Protein AF-A0A9E5KG18-F1 (afdb_monomer_lite)

Secondary structure (DSSP, 8-state):
--HHHHHHHHHHHH-SS-SS-TTPPPPGGGGGGHHHHHHHHHHTTSS-GGGHHHHSS-GGGHHHHHHHHHHHHHHTTTSPPGGGGGGSPPHHHHHHHHHHHHHHHHHHHHHHTT-STTHHHHHHHHHHHHHHHHHHHHHHHHH-TTS-HHHHHHHHHHHHHHH-HHHHHTT-PPPSS-GGGGTT--

pLDDT: mean 91.41, std 8.92, range [37.25, 98.38]

Radius of gyration: 22.57 Å; chains: 1; bounding box: 62×26×68 Å

Sequence (186 aa):
MLPFDAMICLALLTGPDDPFPDGIVPAPWIQLLREPLADCAESLEIMDIRERPYILGRDDDISNDVRLLRRRRIELLNAPYLCVSDFLPDSDTLSRNLAFNRQFRQELERRHCVDLAQAHILQAVMHETDNLHRVWDLAHDSMCSSYYIVYRRQALRNLRDLIGEQAIQAGLLPPHIPIWRFQSID

Foldseek 3Di:
DPPVLLVVLCCLLPPPDQPAPPPRDDDLCVLVSLVVNVVNLVVLLLFFPVCSCPLRVDRRCVSVSSVSSSVLCVVLVQFDALVLLVLADDLVVLVVLLVVLVVVLVVLVVVCVPCVVCVVVSVVQNVQSVLLSLLSVLSNLLNDPVDRSSRSRVSRSVNCVSPNPVCSNNNHRDHNGPCVVVVPPD

Structure (mmCIF, N/CA/C/O backbone):
data_AF-A0A9E5KG18-F1
#
_entry.id   AF-A0A9E5KG18-F1
#
loop_
_atom_site.group_PDB
_atom_site.id
_atom_site.type_symbol
_atom_site.label_atom_id
_atom_site.label_alt_id
_atom_site.label_comp_id
_atom_site.label_asym_id
_atom_site.label_entity_id
_atom_site.label_seq_id
_atom_site.pdbx_PDB_ins_code
_atom_site.Cartn_x
_atom_site.Cartn_y
_atom_site.Cartn_z
_atom_site.occupancy
_atom_site.B_iso_or_equiv
_atom_site.auth_seq_id
_atom_site.auth_comp_id
_atom_site.auth_asym_id
_atom_site.auth_atom_id
_atom_site.pdbx_PDB_model_num
ATOM 1 N N . MET A 1 1 ? 3.941 6.923 -27.061 1.00 59.09 1 MET A N 1
ATOM 2 C CA . MET A 1 1 ? 4.925 5.824 -27.010 1.00 59.09 1 MET A CA 1
ATOM 3 C C . MET A 1 1 ? 4.765 4.943 -28.243 1.00 59.09 1 MET A C 1
ATOM 5 O O . MET A 1 1 ? 3.642 4.532 -28.524 1.00 59.09 1 MET A O 1
ATOM 9 N N . LEU A 1 2 ? 5.831 4.705 -29.015 1.00 67.12 2 LEU A N 1
ATOM 10 C CA . LEU A 1 2 ? 5.778 3.721 -30.103 1.00 67.12 2 LEU A CA 1
ATOM 11 C C . LEU A 1 2 ? 5.718 2.309 -29.490 1.00 67.12 2 LEU A C 1
ATOM 13 O O . LEU A 1 2 ? 6.344 2.085 -28.452 1.00 67.12 2 LEU A O 1
ATOM 17 N N . PRO A 1 3 ? 5.017 1.338 -30.107 1.00 78.81 3 PRO A N 1
ATOM 18 C CA . PRO A 1 3 ? 4.922 -0.025 -29.573 1.00 78.81 3 PRO A CA 1
ATOM 19 C C . PRO A 1 3 ? 6.285 -0.678 -29.292 1.00 78.81 3 PRO A C 1
ATOM 21 O O . PRO A 1 3 ? 6.416 -1.463 -28.360 1.00 78.81 3 PRO A O 1
ATOM 24 N N . PHE A 1 4 ? 7.306 -0.324 -30.074 1.00 85.62 4 PHE A N 1
ATOM 25 C CA . PHE A 1 4 ? 8.658 -0.854 -29.931 1.00 85.62 4 PHE A CA 1
ATOM 26 C C . PHE A 1 4 ? 9.371 -0.359 -28.663 1.00 85.62 4 PHE A C 1
ATOM 28 O O . PHE A 1 4 ? 9.941 -1.170 -27.935 1.00 85.62 4 PHE A O 1
ATOM 35 N N . ASP A 1 5 ? 9.277 0.936 -28.346 1.00 87.19 5 ASP A N 1
ATOM 36 C CA . ASP A 1 5 ? 9.896 1.507 -27.140 1.00 87.19 5 ASP A CA 1
ATOM 37 C C . ASP A 1 5 ? 9.292 0.880 -25.879 1.00 87.19 5 ASP A C 1
ATOM 39 O O . ASP A 1 5 ? 10.013 0.484 -24.967 1.00 87.19 5 ASP A O 1
ATOM 43 N N . ALA A 1 6 ? 7.968 0.686 -25.880 1.00 86.00 6 ALA A N 1
ATOM 44 C CA . ALA A 1 6 ? 7.243 0.022 -24.800 1.00 86.00 6 ALA A CA 1
ATOM 45 C C . ALA A 1 6 ? 7.744 -1.410 -24.565 1.00 86.00 6 ALA A C 1
ATOM 47 O O . ALA A 1 6 ? 7.932 -1.828 -23.424 1.00 86.00 6 ALA A O 1
ATOM 48 N N . MET A 1 7 ? 7.986 -2.162 -25.645 1.00 88.38 7 MET A N 1
ATOM 49 C CA . MET A 1 7 ? 8.514 -3.523 -25.557 1.00 88.38 7 MET A CA 1
ATOM 50 C C . MET A 1 7 ? 9.923 -3.549 -24.964 1.00 88.38 7 MET A C 1
ATOM 52 O O . MET A 1 7 ? 10.202 -4.414 -24.133 1.00 88.38 7 MET A O 1
ATOM 56 N N . ILE A 1 8 ? 10.798 -2.613 -25.349 1.00 89.94 8 ILE A N 1
ATOM 57 C CA . ILE A 1 8 ? 12.151 -2.543 -24.782 1.00 89.94 8 ILE A CA 1
ATOM 58 C C . ILE A 1 8 ? 12.092 -2.150 -23.305 1.00 89.94 8 ILE A C 1
ATOM 60 O O . ILE A 1 8 ? 12.726 -2.805 -22.480 1.00 89.94 8 ILE A O 1
ATOM 64 N N . CYS A 1 9 ? 11.308 -1.132 -22.946 1.00 92.06 9 CYS A N 1
ATOM 65 C CA . CYS A 1 9 ? 11.134 -0.712 -21.556 1.00 92.06 9 CYS A CA 1
ATOM 66 C C . CYS A 1 9 ? 10.571 -1.843 -20.694 1.00 92.06 9 CYS A C 1
ATOM 68 O O . CYS A 1 9 ? 11.091 -2.106 -19.609 1.00 92.06 9 CYS A O 1
ATOM 70 N N . LEU A 1 10 ? 9.567 -2.570 -21.192 1.00 91.19 10 LEU A N 1
ATOM 71 C CA . LEU A 1 10 ? 9.041 -3.738 -20.501 1.00 91.19 10 LEU A CA 1
ATOM 72 C C . LEU A 1 10 ? 10.127 -4.807 -20.353 1.00 91.19 10 LEU A C 1
ATOM 74 O O . LEU A 1 10 ? 10.354 -5.258 -19.241 1.00 91.19 10 LEU A O 1
ATOM 78 N N . ALA A 1 11 ? 10.872 -5.148 -21.407 1.00 90.69 11 ALA A N 1
ATOM 79 C CA . ALA A 1 11 ? 11.962 -6.123 -21.321 1.00 90.69 11 ALA A CA 1
ATOM 80 C C . ALA A 1 11 ? 13.042 -5.722 -20.296 1.00 90.69 11 ALA A C 1
ATOM 82 O O . ALA A 1 11 ? 13.484 -6.565 -19.511 1.00 90.69 11 ALA A O 1
ATOM 83 N N . LEU A 1 12 ? 13.417 -4.439 -20.241 1.00 90.88 12 LEU A N 1
ATOM 84 C CA . LEU A 1 12 ? 14.355 -3.904 -19.249 1.00 90.88 12 LEU A CA 1
ATOM 85 C C . LEU A 1 12 ? 13.817 -4.051 -17.823 1.00 90.88 12 LEU A C 1
ATOM 87 O O . LEU A 1 12 ? 14.553 -4.471 -16.929 1.00 90.88 12 LEU A O 1
ATOM 91 N N . LEU A 1 13 ? 12.536 -3.748 -17.608 1.00 92.19 13 LEU A N 1
ATOM 92 C CA . LEU A 1 13 ? 11.887 -3.839 -16.301 1.00 92.19 13 LEU A CA 1
ATOM 93 C C . LEU A 1 13 ? 11.552 -5.282 -15.899 1.00 92.19 13 LEU A C 1
ATOM 95 O O . LEU A 1 13 ? 11.470 -5.576 -14.703 1.00 92.19 13 LEU A O 1
ATOM 99 N N . THR A 1 14 ? 11.342 -6.181 -16.867 1.00 90.12 14 THR A N 1
ATOM 100 C CA . THR A 1 14 ? 10.849 -7.537 -16.615 1.00 90.12 14 THR A CA 1
ATOM 101 C C . THR A 1 14 ? 11.861 -8.654 -16.715 1.00 90.12 14 THR A C 1
ATOM 103 O O . THR A 1 14 ? 11.563 -9.743 -16.218 1.00 90.12 14 THR A O 1
ATOM 106 N N . GLY A 1 15 ? 13.018 -8.402 -17.325 1.00 85.94 15 GLY A N 1
ATOM 107 C CA . GLY A 1 15 ? 14.075 -9.394 -17.489 1.00 85.94 15 GLY A CA 1
ATOM 108 C C . GLY A 1 15 ? 14.481 -10.057 -16.164 1.00 85.94 15 GLY A C 1
ATOM 109 O O . GLY A 1 15 ? 14.311 -9.457 -15.102 1.00 85.94 15 GLY A O 1
ATOM 110 N N . PRO A 1 16 ? 14.996 -11.297 -16.198 1.00 76.88 16 PRO A N 1
ATOM 111 C CA . PRO A 1 16 ? 15.463 -11.991 -14.999 1.00 76.88 16 PRO A CA 1
ATOM 112 C C . PRO A 1 16 ? 16.808 -11.434 -14.507 1.00 76.88 16 PRO A C 1
ATOM 114 O O . PRO A 1 16 ? 16.975 -11.203 -13.312 1.00 76.88 16 PRO A O 1
ATOM 117 N N . ASP A 1 17 ? 17.719 -11.125 -15.431 1.00 78.00 17 ASP A N 1
ATOM 118 C CA . ASP A 1 17 ? 19.089 -10.695 -15.137 1.00 78.00 17 ASP A CA 1
ATOM 119 C C . ASP A 1 17 ? 19.216 -9.173 -15.093 1.00 78.00 17 ASP A C 1
ATOM 121 O O . ASP A 1 17 ? 18.447 -8.463 -15.753 1.00 78.00 17 ASP A O 1
ATOM 125 N N . ASP A 1 18 ? 20.176 -8.675 -14.311 1.00 79.69 18 ASP A N 1
ATOM 126 C CA . ASP A 1 18 ? 20.521 -7.253 -14.260 1.00 79.69 18 ASP A CA 1
ATOM 127 C C . ASP A 1 18 ? 20.878 -6.756 -15.672 1.00 79.69 18 ASP A C 1
ATOM 129 O O . ASP A 1 18 ? 21.815 -7.283 -16.279 1.00 79.69 18 ASP A O 1
ATOM 133 N N . PRO A 1 19 ? 20.141 -5.772 -16.226 1.00 75.81 19 PRO A N 1
ATOM 134 C CA . PRO A 1 19 ? 20.383 -5.304 -17.583 1.00 75.81 19 PRO A CA 1
ATOM 135 C C . PRO A 1 19 ? 21.692 -4.513 -17.683 1.00 75.81 19 PRO A C 1
ATOM 137 O O . PRO A 1 19 ? 22.193 -4.313 -18.789 1.00 75.81 19 PRO A O 1
ATOM 140 N N . PHE A 1 20 ? 22.258 -4.093 -16.546 1.00 82.81 20 PHE A N 1
ATOM 141 C CA . PHE A 1 20 ? 23.492 -3.322 -16.471 1.00 82.81 20 PHE A CA 1
ATOM 142 C C . PHE A 1 20 ? 24.466 -3.951 -15.477 1.00 82.81 20 PHE A C 1
ATOM 144 O O . PHE A 1 20 ? 24.665 -3.374 -14.416 1.00 82.81 20 PHE A O 1
ATOM 151 N N . PRO A 1 21 ? 25.079 -5.111 -15.767 1.00 78.44 21 PRO A N 1
ATOM 152 C CA . PRO A 1 21 ? 26.063 -5.719 -14.874 1.00 78.44 21 PRO A CA 1
ATOM 153 C C . PRO A 1 21 ? 27.195 -4.750 -14.509 1.00 78.44 21 PRO A C 1
ATOM 155 O O . PRO A 1 21 ? 27.586 -3.901 -15.315 1.00 78.44 21 PRO A O 1
ATOM 158 N N . ASP A 1 22 ? 27.744 -4.889 -13.302 1.00 78.50 22 ASP A N 1
ATOM 159 C CA . ASP A 1 22 ? 28.791 -3.992 -12.810 1.00 78.50 22 ASP A CA 1
ATOM 160 C C . ASP A 1 22 ? 29.999 -3.951 -13.766 1.00 78.50 22 ASP A C 1
ATOM 162 O O . ASP A 1 22 ? 30.492 -4.978 -14.235 1.00 78.50 22 ASP A O 1
ATOM 166 N N . GLY A 1 23 ? 30.476 -2.740 -14.065 1.00 73.06 23 GLY A N 1
ATOM 167 C CA . GLY A 1 23 ? 31.587 -2.511 -14.995 1.00 73.06 23 GLY A CA 1
ATOM 168 C C . GLY A 1 23 ? 31.193 -2.433 -16.475 1.00 73.06 23 GLY A C 1
ATOM 169 O O . GLY A 1 23 ? 32.058 -2.144 -17.303 1.00 73.06 23 GLY A O 1
ATOM 170 N N . ILE A 1 24 ? 29.916 -2.627 -16.823 1.00 76.94 24 ILE A N 1
ATOM 171 C CA . ILE A 1 24 ? 29.404 -2.413 -18.183 1.00 76.94 24 ILE A CA 1
ATOM 172 C C . ILE A 1 24 ? 28.751 -1.033 -18.268 1.00 76.94 24 ILE A C 1
ATOM 174 O O . ILE A 1 24 ? 27.762 -0.752 -17.595 1.00 76.94 24 ILE A O 1
ATOM 178 N N . VAL A 1 25 ? 29.295 -0.168 -19.128 1.00 75.44 25 VAL A N 1
ATOM 179 C CA . VAL A 1 25 ? 28.688 1.136 -19.421 1.00 75.44 25 VAL A CA 1
ATOM 180 C C . VAL A 1 25 ? 27.466 0.919 -20.321 1.00 75.44 25 VAL A C 1
ATOM 182 O O . VAL A 1 25 ? 27.610 0.309 -21.387 1.00 75.44 25 VAL A O 1
ATOM 185 N N . PRO A 1 26 ? 26.273 1.406 -19.935 1.00 80.00 26 PRO A N 1
ATOM 186 C CA . PRO A 1 26 ? 25.090 1.322 -20.778 1.00 80.00 26 PRO A CA 1
ATOM 187 C C . PRO A 1 26 ? 25.324 1.986 -22.134 1.00 80.00 26 PRO A C 1
ATOM 189 O O . PRO A 1 26 ? 25.964 3.033 -22.241 1.00 80.00 26 PRO A O 1
ATOM 192 N N . ALA A 1 27 ? 24.772 1.394 -23.189 1.00 82.19 27 ALA A N 1
ATOM 193 C CA . ALA A 1 27 ? 24.820 1.994 -24.510 1.00 82.19 27 ALA A CA 1
ATOM 194 C C . ALA A 1 27 ? 24.114 3.374 -24.521 1.00 82.19 27 ALA A C 1
ATOM 196 O O . ALA A 1 27 ? 23.025 3.498 -23.957 1.00 82.19 27 ALA A O 1
ATOM 197 N N . PRO A 1 28 ? 24.657 4.400 -25.211 1.00 83.75 28 PRO A N 1
ATOM 198 C CA . PRO A 1 28 ? 24.120 5.767 -25.161 1.00 83.75 28 PRO A CA 1
ATOM 199 C C . PRO A 1 28 ? 22.645 5.902 -25.563 1.00 83.75 28 PRO A C 1
ATOM 201 O O . PRO A 1 28 ? 21.947 6.787 -25.076 1.00 83.75 28 PRO A O 1
ATOM 204 N N . TRP A 1 29 ? 22.146 5.009 -26.427 1.00 83.81 29 TRP A N 1
ATOM 205 C CA . TRP A 1 29 ? 20.749 5.013 -26.868 1.00 83.81 29 TRP A CA 1
ATOM 206 C C . TRP A 1 29 ? 19.755 4.752 -25.729 1.00 83.81 29 TRP A C 1
ATOM 208 O O . TRP A 1 29 ? 18.595 5.127 -25.854 1.00 83.81 29 TRP A O 1
ATOM 218 N N . ILE A 1 30 ? 20.187 4.169 -24.607 1.00 83.94 30 ILE A N 1
ATOM 219 C CA . ILE A 1 30 ? 19.329 3.929 -23.436 1.00 83.94 30 ILE A CA 1
ATOM 220 C C . ILE A 1 30 ? 18.798 5.243 -22.860 1.00 83.94 30 ILE A C 1
ATOM 222 O O . ILE A 1 30 ? 17.680 5.287 -22.357 1.00 83.94 30 ILE A O 1
ATOM 226 N N . GLN A 1 31 ? 19.538 6.341 -23.024 1.00 84.69 31 GLN A N 1
ATOM 227 C CA . GLN A 1 31 ? 19.077 7.665 -22.613 1.00 84.69 31 GLN A CA 1
ATOM 228 C C . GLN A 1 31 ? 17.839 8.128 -23.393 1.00 84.69 31 GLN A C 1
ATOM 230 O O . GLN A 1 31 ? 17.028 8.886 -22.867 1.00 84.69 31 GLN A O 1
ATOM 235 N N . LEU A 1 32 ? 17.641 7.624 -24.616 1.00 88.00 32 LEU A N 1
ATOM 236 C CA . LEU A 1 32 ? 16.445 7.899 -25.418 1.00 88.00 32 LEU A CA 1
ATOM 237 C C . LEU A 1 32 ? 15.196 7.199 -24.860 1.00 88.00 32 LEU A C 1
ATOM 239 O O . LEU A 1 32 ? 14.082 7.588 -25.197 1.00 88.00 32 LEU A O 1
ATOM 243 N N . LEU A 1 33 ? 15.366 6.188 -24.001 1.00 88.69 33 LEU A N 1
ATOM 244 C CA . LEU A 1 33 ? 14.262 5.448 -23.399 1.00 88.69 33 LEU A CA 1
ATOM 245 C C . LEU A 1 33 ? 13.738 6.056 -22.101 1.00 88.69 33 LEU A C 1
ATOM 247 O O . LEU A 1 33 ? 12.823 5.479 -21.531 1.00 88.69 33 LEU A O 1
ATOM 251 N N . ARG A 1 34 ? 14.252 7.191 -21.617 1.00 89.56 34 ARG A N 1
ATOM 252 C CA . ARG A 1 34 ? 13.816 7.735 -20.318 1.00 89.56 34 ARG A CA 1
ATOM 253 C C . ARG A 1 34 ? 12.330 8.024 -20.235 1.00 89.56 34 ARG A C 1
ATOM 255 O O . ARG A 1 34 ? 11.676 7.500 -19.343 1.00 89.56 34 ARG A O 1
ATOM 262 N N . GLU A 1 35 ? 11.801 8.814 -21.162 1.00 91.25 35 GLU A N 1
ATOM 263 C CA . GLU A 1 35 ? 10.369 9.130 -21.167 1.00 91.25 35 GLU A CA 1
ATOM 264 C C . GLU A 1 35 ? 9.517 7.864 -21.381 1.00 91.25 35 GLU A C 1
ATOM 266 O O . GLU A 1 35 ? 8.638 7.609 -20.558 1.00 91.25 35 GLU A O 1
ATOM 271 N N . PRO A 1 36 ? 9.815 6.983 -22.363 1.00 93.19 36 PRO A N 1
ATOM 272 C CA . PRO A 1 36 ? 9.127 5.694 -22.477 1.00 93.19 36 PRO A CA 1
ATOM 273 C C . PRO A 1 36 ? 9.206 4.808 -21.222 1.00 93.19 36 PRO A C 1
ATOM 275 O O . PRO A 1 36 ? 8.237 4.133 -20.873 1.00 93.19 36 PRO A O 1
ATOM 278 N N . LEU A 1 37 ? 10.349 4.796 -20.532 1.00 93.56 37 LEU A N 1
ATOM 279 C CA . LEU A 1 37 ? 10.568 4.014 -19.318 1.00 93.56 37 LEU A CA 1
ATOM 280 C C . LEU A 1 37 ? 9.766 4.587 -18.153 1.00 93.56 37 LEU A C 1
ATOM 282 O O . LEU A 1 37 ? 9.173 3.817 -17.400 1.00 93.56 37 LEU A O 1
ATOM 286 N N . ALA A 1 38 ? 9.721 5.912 -18.032 1.00 94.06 38 ALA A N 1
ATOM 287 C CA . ALA A 1 38 ? 8.912 6.610 -17.048 1.00 94.06 38 ALA A CA 1
ATOM 288 C C . ALA A 1 38 ? 7.421 6.328 -17.267 1.00 94.06 38 ALA A C 1
ATOM 290 O O . ALA A 1 38 ? 6.736 5.914 -16.333 1.00 94.06 38 ALA A O 1
ATOM 291 N N . ASP A 1 39 ? 6.948 6.440 -18.511 1.00 93.50 39 ASP A N 1
ATOM 292 C CA . ASP A 1 39 ? 5.567 6.131 -18.887 1.00 93.50 39 ASP A CA 1
ATOM 293 C C . ASP A 1 39 ? 5.218 4.664 -18.576 1.00 93.50 39 ASP A C 1
ATOM 295 O O . ASP A 1 39 ? 4.147 4.371 -18.037 1.00 93.50 39 ASP A O 1
ATOM 299 N N . CYS A 1 40 ? 6.133 3.728 -18.861 1.00 94.75 40 CYS A N 1
ATOM 300 C CA . CYS A 1 40 ? 5.962 2.318 -18.503 1.00 94.75 40 CYS A CA 1
ATOM 301 C C . CYS A 1 40 ? 5.935 2.107 -16.984 1.00 94.75 40 CYS A C 1
ATOM 303 O O . CYS A 1 40 ? 5.098 1.355 -16.488 1.00 94.75 40 CYS A O 1
ATOM 305 N N . ALA A 1 41 ? 6.832 2.747 -16.236 1.00 95.94 41 ALA A N 1
ATOM 306 C CA . ALA A 1 41 ? 6.915 2.614 -14.785 1.00 95.94 41 ALA A CA 1
ATOM 307 C C . ALA A 1 41 ? 5.683 3.196 -14.072 1.00 95.94 41 ALA A C 1
ATOM 309 O O . ALA A 1 41 ? 5.197 2.612 -13.102 1.00 95.94 41 ALA A O 1
ATOM 310 N N . GLU A 1 42 ? 5.144 4.304 -14.573 1.00 95.31 42 GLU A N 1
ATOM 311 C CA . GLU A 1 42 ? 3.889 4.884 -14.092 1.00 95.31 42 GLU A CA 1
ATOM 312 C C . GLU A 1 42 ? 2.695 3.991 -14.438 1.00 95.31 42 GLU A C 1
ATOM 314 O O . GLU A 1 42 ? 1.879 3.702 -13.567 1.00 95.31 42 GLU A O 1
ATOM 319 N N . SER A 1 43 ? 2.634 3.464 -15.666 1.00 93.88 43 SER A N 1
ATOM 320 C CA . SER A 1 43 ? 1.561 2.550 -16.097 1.00 93.88 43 SER A CA 1
ATOM 321 C C . SER A 1 43 ? 1.548 1.233 -15.313 1.00 93.88 43 SER A C 1
ATOM 323 O O . SER A 1 43 ? 0.490 0.668 -15.054 1.00 93.88 43 SER A O 1
ATOM 325 N N . LEU A 1 44 ? 2.723 0.734 -14.923 1.00 95.12 44 LEU A N 1
ATOM 326 C CA . LEU A 1 44 ? 2.871 -0.436 -14.050 1.00 95.12 44 LEU A CA 1
ATOM 327 C C . LEU A 1 44 ? 2.662 -0.101 -12.564 1.00 95.12 44 LEU A C 1
ATOM 329 O O . LEU A 1 44 ? 2.752 -0.996 -11.718 1.00 95.12 44 LEU A O 1
ATOM 333 N N . GLU A 1 45 ? 2.407 1.169 -12.240 1.00 97.25 45 GLU A N 1
ATOM 334 C CA . GLU A 1 45 ? 2.268 1.702 -10.889 1.00 97.25 45 GLU A CA 1
ATOM 335 C C . GLU A 1 45 ? 3.449 1.320 -9.970 1.00 97.25 45 GLU A C 1
ATOM 337 O O . GLU A 1 45 ? 3.269 0.902 -8.822 1.00 97.25 45 GLU A O 1
ATOM 342 N N . ILE A 1 46 ? 4.674 1.410 -10.496 1.00 97.00 46 ILE A N 1
ATOM 343 C CA . ILE A 1 46 ? 5.936 1.184 -9.759 1.00 97.00 46 ILE A CA 1
ATOM 344 C C . ILE A 1 46 ? 6.728 2.484 -9.541 1.00 97.00 46 ILE A C 1
ATOM 346 O O . ILE A 1 46 ? 7.761 2.485 -8.864 1.00 97.00 46 ILE A O 1
ATOM 350 N N . MET A 1 47 ? 6.235 3.592 -10.093 1.00 97.19 47 MET A N 1
ATOM 351 C CA . MET A 1 47 ? 6.753 4.944 -9.919 1.00 97.19 47 MET A CA 1
ATOM 352 C C . MET A 1 47 ? 5.590 5.937 -9.916 1.00 97.19 47 MET A C 1
ATOM 354 O O . MET A 1 47 ? 4.646 5.787 -10.688 1.00 97.19 47 MET A O 1
ATOM 358 N N . ASP A 1 48 ? 5.652 6.937 -9.043 1.00 97.19 48 ASP A N 1
ATOM 359 C CA . ASP A 1 48 ? 4.733 8.075 -9.068 1.00 97.19 48 ASP A CA 1
ATOM 360 C C . ASP A 1 48 ? 5.251 9.171 -10.012 1.00 97.19 48 ASP A C 1
ATOM 362 O O . ASP A 1 48 ? 6.456 9.408 -10.088 1.00 97.19 48 ASP A O 1
ATOM 366 N N . ILE A 1 49 ? 4.356 9.901 -10.679 1.00 94.44 49 ILE A N 1
ATOM 367 C CA . ILE A 1 49 ? 4.731 11.012 -11.571 1.00 94.44 49 ILE A CA 1
ATOM 368 C C . ILE A 1 49 ? 5.591 12.073 -10.866 1.00 94.44 49 ILE A C 1
ATOM 370 O O . ILE A 1 49 ? 6.484 12.672 -11.466 1.00 94.44 49 ILE A O 1
ATOM 374 N N . ARG A 1 50 ? 5.379 12.273 -9.559 1.00 95.75 50 ARG A N 1
ATOM 375 C CA . ARG A 1 50 ? 6.166 13.199 -8.729 1.00 95.75 50 ARG A CA 1
ATOM 376 C C . ARG A 1 50 ? 7.600 12.723 -8.509 1.00 95.75 50 ARG A C 1
ATOM 378 O O . ARG A 1 50 ? 8.464 13.537 -8.199 1.00 95.75 50 ARG A O 1
ATOM 385 N N . GLU A 1 51 ? 7.857 11.426 -8.658 1.00 95.38 51 GLU A N 1
ATOM 386 C CA . GLU A 1 51 ? 9.188 10.833 -8.535 1.00 95.38 51 GLU A CA 1
ATOM 387 C C . GLU A 1 51 ? 9.993 10.918 -9.840 1.00 95.38 51 GLU A C 1
ATOM 389 O O . GLU A 1 51 ? 11.220 10.815 -9.791 1.00 95.38 51 GLU A O 1
ATOM 394 N N . ARG A 1 52 ? 9.342 11.155 -10.991 1.00 93.69 52 ARG A N 1
ATOM 395 C CA . ARG A 1 52 ? 9.983 11.188 -12.320 1.00 93.69 52 ARG A CA 1
ATOM 396 C C . ARG A 1 52 ? 11.231 12.092 -12.373 1.00 93.69 52 ARG A C 1
ATOM 398 O O . ARG A 1 52 ? 12.267 11.607 -12.829 1.00 93.69 52 ARG A O 1
ATOM 405 N N . PRO A 1 53 ? 11.224 13.338 -11.844 1.00 92.25 53 PRO A N 1
ATOM 406 C CA . PRO A 1 53 ? 12.411 14.202 -11.866 1.00 92.25 53 PRO A CA 1
ATOM 407 C C . PRO A 1 53 ? 13.594 13.670 -11.045 1.00 92.25 53 PRO A C 1
ATOM 409 O O . PRO A 1 53 ? 14.720 14.128 -11.226 1.00 92.25 53 PRO A O 1
ATOM 412 N N . TYR A 1 54 ? 13.346 12.738 -10.122 1.00 91.75 54 TYR A N 1
ATOM 413 C CA . TYR A 1 54 ? 14.346 12.214 -9.193 1.00 91.75 54 TYR A CA 1
ATOM 414 C C . TYR A 1 54 ? 14.858 10.829 -9.591 1.00 91.75 54 TYR A C 1
ATOM 416 O O . TYR A 1 54 ? 16.033 10.562 -9.368 1.00 91.75 54 TYR A O 1
ATOM 424 N N . ILE A 1 55 ? 14.001 9.978 -10.169 1.00 91.25 55 ILE A N 1
ATOM 425 C CA . ILE A 1 55 ? 14.333 8.602 -10.576 1.00 91.25 55 ILE A CA 1
ATOM 426 C C . ILE A 1 55 ? 14.713 8.521 -12.056 1.00 91.25 55 ILE A C 1
ATOM 428 O O . ILE A 1 55 ? 15.281 7.536 -12.458 1.00 91.25 55 ILE A O 1
ATOM 432 N N . LEU A 1 56 ? 14.401 9.485 -12.922 1.00 91.31 56 LEU A N 1
ATOM 433 C CA . LEU A 1 56 ? 14.840 9.434 -14.333 1.00 91.31 56 LEU A CA 1
ATOM 434 C C . LEU A 1 56 ? 15.281 10.813 -14.844 1.00 91.31 56 LEU A C 1
ATOM 436 O O . LEU A 1 56 ? 15.331 11.067 -16.046 1.00 91.31 56 LEU A O 1
ATOM 440 N N . GLY A 1 57 ? 15.598 11.730 -13.927 1.00 85.62 57 GLY A N 1
ATOM 441 C CA . GLY A 1 57 ? 15.963 13.107 -14.266 1.00 85.62 57 GLY A CA 1
ATOM 442 C C . GLY A 1 57 ? 17.446 13.326 -14.566 1.00 85.62 57 GLY A C 1
ATOM 443 O O . GLY A 1 57 ? 17.795 14.372 -15.109 1.00 85.62 57 GLY A O 1
ATOM 444 N N . ARG A 1 58 ? 18.328 12.384 -14.209 1.00 83.00 58 ARG A N 1
ATOM 445 C CA . ARG A 1 58 ? 19.786 12.522 -14.360 1.00 83.00 58 ARG A CA 1
ATOM 446 C C . ARG A 1 58 ? 20.324 11.615 -15.454 1.00 83.00 58 ARG A C 1
ATOM 448 O O . ARG A 1 58 ? 19.888 10.479 -15.596 1.00 83.00 58 ARG A O 1
ATOM 455 N N . ASP A 1 59 ? 21.315 12.114 -16.187 1.00 71.94 59 ASP A N 1
ATOM 456 C CA . ASP A 1 59 ? 21.889 11.378 -17.312 1.00 71.94 59 ASP A CA 1
ATOM 457 C C . ASP A 1 59 ? 22.768 10.206 -16.881 1.00 71.94 59 ASP A C 1
ATOM 459 O O . ASP A 1 59 ? 22.748 9.149 -17.508 1.00 71.94 59 ASP A O 1
ATOM 463 N N . ASP A 1 60 ? 23.473 10.354 -15.768 1.00 76.00 60 ASP A N 1
ATOM 464 C CA . ASP A 1 60 ? 24.532 9.420 -15.392 1.00 76.00 60 ASP A CA 1
ATOM 465 C C . ASP A 1 60 ? 24.061 8.269 -14.483 1.00 76.00 60 ASP A C 1
ATOM 467 O O . ASP A 1 60 ? 24.889 7.476 -14.042 1.00 76.00 60 ASP A O 1
ATOM 471 N N . ASP A 1 61 ? 22.754 8.154 -14.198 1.00 85.06 61 ASP A N 1
ATOM 472 C CA . ASP A 1 61 ? 22.230 7.247 -13.153 1.00 85.06 61 ASP A CA 1
ATOM 473 C C . ASP A 1 61 ? 21.179 6.223 -13.629 1.00 85.06 61 ASP A C 1
ATOM 475 O O . ASP A 1 61 ? 20.704 5.388 -12.856 1.00 85.06 61 ASP A O 1
ATOM 479 N N . ILE A 1 62 ? 20.881 6.200 -14.934 1.00 87.56 62 ILE A N 1
ATOM 480 C CA . ILE A 1 62 ? 19.800 5.383 -15.516 1.00 87.56 62 ILE A CA 1
ATOM 481 C C . ILE A 1 62 ? 19.875 3.889 -15.157 1.00 87.56 62 ILE A C 1
ATOM 483 O O . ILE A 1 62 ? 18.849 3.217 -15.045 1.00 87.56 62 ILE A O 1
ATOM 487 N N . SER A 1 63 ? 21.080 3.352 -14.946 1.00 87.56 63 SER A N 1
ATOM 488 C CA . SER A 1 63 ? 21.264 1.962 -14.526 1.00 87.56 63 SER A CA 1
ATOM 489 C C . SER A 1 63 ? 20.693 1.692 -13.139 1.00 87.56 63 SER A C 1
ATOM 491 O O . SER A 1 63 ? 19.970 0.712 -12.948 1.00 87.56 63 SER A O 1
ATOM 493 N N . ASN A 1 64 ? 21.010 2.552 -12.168 1.00 89.25 64 ASN A N 1
ATOM 494 C CA . ASN A 1 64 ? 20.529 2.403 -10.797 1.00 89.25 64 ASN A CA 1
ATOM 495 C C . ASN A 1 64 ? 19.026 2.644 -10.728 1.00 89.25 64 ASN A C 1
ATOM 497 O O . ASN A 1 64 ? 18.321 1.925 -10.018 1.00 89.25 64 ASN A O 1
ATOM 501 N N . ASP A 1 65 ? 18.534 3.579 -11.530 1.00 92.44 65 ASP A N 1
ATOM 502 C CA . ASP A 1 65 ? 17.116 3.874 -11.659 1.00 92.44 65 ASP A CA 1
ATOM 503 C C . ASP A 1 65 ? 16.333 2.669 -12.195 1.00 92.44 65 ASP A C 1
ATOM 505 O O . ASP A 1 65 ? 15.342 2.239 -11.599 1.00 92.44 65 ASP A O 1
ATOM 509 N N . VAL A 1 66 ? 16.824 2.022 -13.257 1.00 91.88 66 VAL A N 1
ATOM 510 C CA . VAL A 1 66 ? 16.232 0.774 -13.765 1.00 91.88 66 VAL A CA 1
ATOM 511 C C . VAL A 1 66 ? 16.291 -0.333 -12.710 1.00 91.88 66 VAL A C 1
ATOM 513 O O . VAL A 1 66 ? 15.291 -1.027 -12.507 1.00 91.88 66 VAL A O 1
ATOM 516 N N . ARG A 1 67 ? 17.410 -0.500 -11.990 1.00 91.56 67 ARG A N 1
ATOM 517 C CA . ARG A 1 67 ? 17.512 -1.486 -10.894 1.00 91.56 67 ARG A CA 1
ATOM 518 C C . ARG A 1 67 ? 16.494 -1.202 -9.778 1.00 91.56 67 ARG A C 1
ATOM 520 O O . ARG A 1 67 ? 15.846 -2.135 -9.296 1.00 91.56 67 ARG A O 1
ATOM 527 N N . LEU A 1 68 ? 16.301 0.063 -9.399 1.00 93.56 68 LEU A N 1
ATOM 528 C CA . LEU A 1 68 ? 15.295 0.495 -8.424 1.00 93.56 68 LEU A CA 1
ATOM 529 C C . LEU A 1 68 ? 13.878 0.143 -8.890 1.00 93.56 68 LEU A C 1
ATOM 531 O O . LEU A 1 68 ? 13.126 -0.482 -8.137 1.00 93.56 68 LEU A O 1
ATOM 535 N N . LEU A 1 69 ? 13.520 0.505 -10.123 1.00 95.25 69 LEU A N 1
ATOM 536 C CA . LEU A 1 69 ? 12.199 0.232 -10.696 1.00 95.25 69 LEU A CA 1
ATOM 537 C C . LEU A 1 69 ? 11.928 -1.276 -10.785 1.00 95.25 69 LEU A C 1
ATOM 539 O O . LEU A 1 69 ? 10.849 -1.741 -10.414 1.00 95.25 69 LEU A O 1
ATOM 543 N N . ARG A 1 70 ? 12.927 -2.069 -11.182 1.00 94.62 70 ARG A N 1
ATOM 544 C CA . ARG A 1 70 ? 12.840 -3.538 -11.188 1.00 94.62 70 ARG A CA 1
ATOM 545 C C . ARG A 1 70 ? 12.593 -4.107 -9.797 1.00 94.62 70 ARG A C 1
ATOM 547 O O . ARG A 1 70 ? 11.723 -4.964 -9.643 1.00 94.62 70 ARG A O 1
ATOM 554 N N . ARG A 1 71 ? 13.323 -3.625 -8.786 1.00 93.75 71 ARG A N 1
ATOM 555 C CA . ARG A 1 71 ? 13.123 -4.039 -7.391 1.00 93.75 71 ARG A CA 1
ATOM 556 C C . ARG A 1 71 ? 11.702 -3.720 -6.928 1.00 93.75 71 ARG A C 1
ATOM 558 O O . ARG A 1 71 ? 11.019 -4.616 -6.442 1.00 93.75 71 ARG A O 1
ATOM 565 N N . ARG A 1 72 ? 11.226 -2.492 -7.161 1.00 95.69 72 ARG A N 1
ATOM 566 C CA . ARG A 1 72 ? 9.850 -2.080 -6.827 1.00 95.69 72 ARG A CA 1
ATOM 567 C C . ARG A 1 72 ? 8.805 -2.948 -7.524 1.00 95.69 72 ARG A C 1
ATOM 569 O O . ARG A 1 72 ? 7.835 -3.347 -6.891 1.00 95.69 72 ARG A O 1
ATOM 576 N N . ARG A 1 73 ? 9.011 -3.298 -8.797 1.00 95.25 73 ARG A N 1
ATOM 577 C CA . ARG A 1 73 ? 8.123 -4.213 -9.530 1.00 95.25 73 ARG A CA 1
ATOM 578 C C . ARG A 1 73 ? 8.028 -5.581 -8.860 1.00 95.25 73 ARG A C 1
ATOM 580 O O . ARG A 1 73 ? 6.930 -6.105 -8.726 1.00 95.25 73 ARG A O 1
ATOM 587 N N . ILE A 1 74 ? 9.157 -6.154 -8.443 1.00 94.00 74 ILE A N 1
ATOM 588 C CA . ILE A 1 74 ? 9.183 -7.447 -7.741 1.00 94.00 74 ILE A CA 1
ATOM 589 C C . ILE A 1 74 ? 8.472 -7.326 -6.389 1.00 94.00 74 ILE A C 1
ATOM 591 O O . ILE A 1 74 ? 7.616 -8.148 -6.069 1.00 94.00 74 ILE A O 1
ATOM 595 N N . GLU A 1 75 ? 8.773 -6.276 -5.624 1.00 94.44 75 GLU A N 1
ATOM 596 C CA . GLU A 1 75 ? 8.128 -6.003 -4.336 1.00 94.44 75 GLU A CA 1
ATOM 597 C C . GLU A 1 75 ? 6.612 -5.829 -4.476 1.00 94.44 75 GLU A C 1
ATOM 599 O O . GLU A 1 75 ? 5.872 -6.276 -3.606 1.00 94.44 75 GLU A O 1
ATOM 604 N N . LEU A 1 76 ? 6.137 -5.209 -5.556 1.00 96.25 76 LEU A N 1
ATOM 605 C CA . LEU A 1 76 ? 4.722 -4.934 -5.818 1.00 96.25 76 LEU A CA 1
ATOM 606 C C . LEU A 1 76 ? 4.029 -5.995 -6.681 1.00 96.25 76 LEU A C 1
ATOM 608 O O . LEU A 1 76 ? 2.851 -5.832 -6.988 1.00 96.25 76 LEU A O 1
ATOM 612 N N . LEU A 1 77 ? 4.704 -7.089 -7.047 1.00 93.25 77 LEU A N 1
ATOM 613 C CA . LEU A 1 77 ? 4.163 -8.092 -7.972 1.00 93.25 77 LEU A CA 1
ATOM 614 C C . LEU A 1 77 ? 2.815 -8.654 -7.499 1.00 93.25 77 LEU A C 1
ATOM 616 O O . LEU A 1 77 ? 1.896 -8.830 -8.289 1.00 93.25 77 LEU A O 1
ATOM 620 N N . ASN A 1 78 ? 2.699 -8.877 -6.188 1.00 92.50 78 ASN A N 1
ATOM 621 C CA . ASN A 1 78 ? 1.487 -9.381 -5.547 1.00 92.50 78 ASN A CA 1
ATOM 622 C C . ASN A 1 78 ? 0.624 -8.267 -4.941 1.00 92.50 78 ASN A C 1
ATOM 624 O O . ASN A 1 78 ? -0.288 -8.574 -4.177 1.00 92.50 78 ASN A O 1
ATOM 628 N N . ALA A 1 79 ? 0.919 -6.990 -5.187 1.00 96.38 79 ALA A N 1
ATOM 629 C CA . ALA A 1 79 ? 0.089 -5.881 -4.730 1.00 96.38 79 ALA A CA 1
ATOM 630 C C . ALA A 1 79 ? -0.983 -5.563 -5.785 1.00 96.38 79 ALA A C 1
ATOM 632 O O . ALA A 1 79 ? -0.635 -5.442 -6.964 1.00 96.38 79 ALA A O 1
ATOM 633 N N . PRO A 1 80 ? -2.263 -5.389 -5.405 1.00 95.94 80 PRO A N 1
ATOM 634 C CA . PRO A 1 80 ? -3.278 -4.933 -6.349 1.00 95.94 80 PRO A CA 1
ATOM 635 C C . PRO A 1 80 ? -2.903 -3.576 -6.968 1.00 95.94 80 PRO A C 1
ATOM 637 O O . PRO A 1 80 ? -2.137 -2.803 -6.380 1.00 95.94 80 PRO A O 1
ATOM 640 N N . TYR A 1 81 ? -3.420 -3.304 -8.164 1.00 96.50 81 TYR A N 1
ATOM 641 C CA . TYR A 1 81 ? -3.356 -1.968 -8.763 1.00 96.50 81 TYR A CA 1
ATOM 642 C C . TYR A 1 81 ? -4.297 -1.009 -8.025 1.00 96.50 81 TYR A C 1
ATOM 644 O O . TYR A 1 81 ? -5.278 -1.448 -7.419 1.00 96.50 81 TYR A O 1
ATOM 652 N N . LEU A 1 82 ? -4.024 0.293 -8.079 1.00 96.00 82 LEU A N 1
ATOM 653 C CA . LEU A 1 82 ? -4.769 1.304 -7.324 1.00 96.00 82 LEU A CA 1
ATOM 654 C C . LEU A 1 82 ? -6.219 1.464 -7.764 1.00 96.00 82 LEU A C 1
ATOM 656 O O . LEU A 1 82 ? -7.032 1.887 -6.951 1.00 96.00 82 LEU A O 1
ATOM 660 N N . CYS A 1 83 ? -6.574 1.071 -8.988 1.00 95.25 83 CYS A N 1
ATOM 661 C CA . CYS A 1 83 ? -7.976 1.020 -9.415 1.00 95.25 83 CYS A CA 1
ATOM 662 C C . CYS A 1 83 ? -8.839 0.108 -8.526 1.00 95.25 83 CYS A C 1
ATOM 664 O O . CYS A 1 83 ? -10.048 0.272 -8.445 1.00 95.25 83 CYS A O 1
ATOM 666 N N . VAL A 1 84 ? -8.236 -0.845 -7.807 1.00 95.81 84 VAL A N 1
ATOM 667 C CA . VAL A 1 84 ? -8.958 -1.678 -6.837 1.00 95.81 84 VAL A CA 1
ATOM 668 C C . VAL A 1 84 ? -9.374 -0.870 -5.598 1.00 95.81 84 VAL A C 1
ATOM 670 O O . VAL A 1 84 ? -10.350 -1.218 -4.938 1.00 95.81 84 VAL A O 1
ATOM 673 N N . SER A 1 85 ? -8.696 0.235 -5.285 1.00 94.50 85 SER A N 1
ATOM 674 C CA . SER A 1 85 ? -9.130 1.130 -4.212 1.00 94.50 85 SER A CA 1
ATOM 675 C C . SER A 1 85 ? -10.453 1.841 -4.538 1.00 94.50 85 SER A C 1
ATOM 677 O O . SER A 1 85 ? -11.131 2.267 -3.610 1.00 94.50 85 SER A O 1
ATOM 679 N N . ASP A 1 86 ? -10.885 1.886 -5.804 1.00 93.88 86 ASP A N 1
ATOM 680 C CA . ASP A 1 86 ? -12.172 2.481 -6.203 1.00 93.88 86 ASP A CA 1
ATOM 681 C C . ASP A 1 86 ? -13.392 1.710 -5.657 1.00 93.88 86 ASP A C 1
ATOM 683 O O . ASP A 1 86 ? -14.497 2.247 -5.619 1.00 93.88 86 ASP A O 1
ATOM 687 N N . PHE A 1 87 ? -13.210 0.460 -5.206 1.00 94.88 87 PHE A N 1
ATOM 688 C CA . PHE A 1 87 ? -14.255 -0.304 -4.509 1.00 94.88 87 PHE A CA 1
ATOM 689 C C . PHE A 1 87 ? -14.435 0.121 -3.045 1.00 94.88 87 PHE A C 1
ATOM 691 O O . PHE A 1 87 ? -15.428 -0.242 -2.414 1.00 94.88 87 PHE A O 1
ATOM 698 N N . LEU A 1 88 ? -13.470 0.846 -2.477 1.00 95.50 88 LEU A N 1
ATOM 699 C CA . LEU A 1 88 ? -13.496 1.263 -1.080 1.00 95.50 88 LEU A CA 1
ATOM 700 C C . LEU A 1 88 ? -14.400 2.492 -0.880 1.00 95.50 88 LEU A C 1
ATOM 702 O O . LEU A 1 88 ? -14.697 3.217 -1.832 1.00 95.50 88 LEU A O 1
ATOM 706 N N . PRO A 1 89 ? -14.825 2.769 0.367 1.00 94.94 89 PRO A N 1
ATOM 707 C CA . PRO A 1 89 ? -15.518 4.011 0.684 1.00 94.94 89 PRO A CA 1
ATOM 708 C C . PRO A 1 89 ? -14.702 5.250 0.297 1.00 94.94 89 PRO A C 1
ATOM 710 O O . PRO A 1 89 ? -13.471 5.222 0.258 1.00 94.94 89 PRO A O 1
ATOM 713 N N . ASP A 1 90 ? -15.398 6.364 0.072 1.00 94.56 90 ASP A N 1
ATOM 714 C CA . ASP A 1 90 ? -14.753 7.636 -0.240 1.00 94.56 90 ASP A CA 1
ATOM 715 C C . ASP A 1 90 ? -13.847 8.147 0.899 1.00 94.56 90 ASP A C 1
ATOM 717 O O . ASP A 1 90 ? -13.947 7.753 2.068 1.00 94.56 90 ASP A O 1
ATOM 721 N N . SER A 1 91 ? -12.934 9.056 0.546 1.00 92.94 91 SER A N 1
ATOM 722 C CA . SER A 1 91 ? -11.934 9.594 1.478 1.00 92.94 91 SER A CA 1
ATOM 723 C C . SER A 1 91 ? -12.569 10.281 2.695 1.00 92.94 91 SER A C 1
ATOM 725 O O . SER A 1 91 ? -12.057 10.152 3.811 1.00 92.94 91 SER A O 1
ATOM 727 N N . ASP A 1 92 ? -13.718 10.936 2.515 1.00 95.25 92 ASP A N 1
ATOM 728 C CA . ASP A 1 92 ? -14.452 11.596 3.596 1.00 95.25 92 ASP A CA 1
ATOM 729 C C . ASP A 1 92 ? -15.031 10.583 4.590 1.00 95.25 92 ASP A C 1
ATOM 731 O O . ASP A 1 92 ? -14.967 10.776 5.808 1.00 95.25 92 ASP A O 1
ATOM 735 N N . THR A 1 93 ? -15.589 9.472 4.113 1.00 96.19 93 THR A N 1
ATOM 736 C CA . THR A 1 93 ? -16.098 8.393 4.971 1.00 96.19 93 THR A CA 1
ATOM 737 C C . THR A 1 93 ? -14.971 7.693 5.712 1.00 96.19 93 THR A C 1
ATOM 739 O O . THR A 1 93 ? -15.095 7.473 6.919 1.00 96.19 93 THR A O 1
ATOM 742 N N . LEU A 1 94 ? -13.857 7.407 5.036 1.00 96.31 94 LEU A N 1
ATOM 743 C CA . LEU A 1 94 ? -12.671 6.824 5.666 1.00 96.31 94 LEU A CA 1
ATOM 744 C C . LEU A 1 94 ? -12.140 7.731 6.784 1.00 96.31 94 LEU A C 1
ATOM 746 O O . LEU A 1 94 ? -11.967 7.280 7.917 1.00 96.31 94 LEU A O 1
ATOM 750 N N . SER A 1 95 ? -11.975 9.024 6.498 1.00 96.19 95 SER A N 1
ATOM 751 C CA . SER A 1 95 ? -11.468 10.015 7.455 1.00 96.19 95 SER A CA 1
ATOM 752 C C . SER A 1 95 ? -12.388 10.185 8.665 1.00 96.19 95 SER A C 1
ATOM 754 O O . SER A 1 95 ? -11.923 10.193 9.807 1.00 96.19 95 SER A O 1
ATOM 756 N N . ARG A 1 96 ? -13.707 10.277 8.441 1.00 97.88 96 ARG A N 1
ATOM 757 C CA . ARG A 1 96 ? -14.704 10.381 9.521 1.00 97.88 96 ARG A CA 1
ATOM 758 C C . ARG A 1 96 ? -14.698 9.152 10.426 1.00 97.88 96 ARG A C 1
ATOM 760 O O . ARG A 1 96 ? -14.677 9.300 11.646 1.00 97.88 96 ARG A O 1
ATOM 767 N N . ASN A 1 97 ? -14.684 7.953 9.849 1.00 97.62 97 ASN A N 1
ATOM 768 C CA . ASN A 1 97 ? -14.722 6.711 10.620 1.00 97.62 97 ASN A CA 1
ATOM 769 C C . ASN A 1 97 ? -13.409 6.451 11.371 1.00 97.62 97 ASN A C 1
ATOM 771 O O . ASN A 1 97 ? -13.444 5.968 12.503 1.00 97.62 97 ASN A O 1
ATOM 775 N N . LEU A 1 98 ? -12.262 6.846 10.807 1.00 97.62 98 LEU A N 1
ATOM 776 C CA . LEU A 1 98 ? -10.984 6.860 11.525 1.00 97.62 98 LEU A CA 1
ATOM 777 C C . LEU A 1 98 ? -10.998 7.835 12.703 1.00 97.62 98 LEU A C 1
ATOM 779 O O . LEU A 1 98 ? -10.578 7.476 13.804 1.00 97.62 98 LEU A O 1
ATOM 783 N N . ALA A 1 99 ? -11.505 9.053 12.503 1.00 98.06 99 ALA A N 1
ATOM 784 C CA . ALA A 1 99 ? -11.635 10.028 13.582 1.00 98.06 99 ALA A CA 1
ATOM 785 C C . ALA A 1 99 ? -12.540 9.499 14.705 1.00 98.06 99 ALA A C 1
ATOM 787 O O . ALA A 1 99 ? -12.185 9.611 15.880 1.00 98.06 99 ALA A O 1
ATOM 788 N N . PHE A 1 100 ? -13.658 8.862 14.350 1.00 98.38 100 PHE A N 1
ATOM 789 C CA . PHE A 1 100 ? -14.549 8.228 15.318 1.00 98.38 100 PHE A CA 1
ATOM 790 C C . PHE A 1 100 ? -13.853 7.095 16.079 1.00 98.38 100 PHE A C 1
ATOM 792 O O . PHE A 1 100 ? -13.912 7.065 17.306 1.00 98.38 100 PHE A O 1
ATOM 799 N N . ASN A 1 101 ? -13.157 6.188 15.385 1.00 98.38 101 ASN A N 1
ATOM 800 C CA . ASN A 1 101 ? -12.399 5.112 16.027 1.00 98.38 101 ASN A CA 1
ATOM 801 C C . ASN A 1 101 ? -11.399 5.674 17.054 1.00 98.38 101 ASN A C 1
ATOM 803 O O . ASN A 1 101 ? -11.374 5.215 18.196 1.00 98.38 101 ASN A O 1
ATOM 807 N N . ARG A 1 102 ? -10.645 6.720 16.692 1.00 98.31 102 ARG A N 1
ATOM 808 C CA . ARG A 1 102 ? -9.682 7.375 17.595 1.00 98.31 102 ARG A CA 1
ATOM 809 C C . ARG A 1 102 ? -10.363 7.982 18.822 1.00 98.31 102 ARG A C 1
ATOM 811 O O . ARG A 1 102 ? -9.872 7.808 19.934 1.00 98.31 102 ARG A O 1
ATOM 818 N N . GLN A 1 103 ? -11.502 8.652 18.646 1.00 98.31 103 GLN A N 1
ATOM 819 C CA . GLN A 1 103 ? -12.285 9.196 19.764 1.00 98.31 103 GLN A CA 1
ATOM 820 C C . GLN A 1 103 ? -12.819 8.087 20.677 1.00 98.31 103 GLN A C 1
ATOM 822 O O . GLN A 1 103 ? -12.723 8.187 21.899 1.00 98.31 103 GLN A O 1
ATOM 827 N N . PHE A 1 104 ? -13.330 7.002 20.096 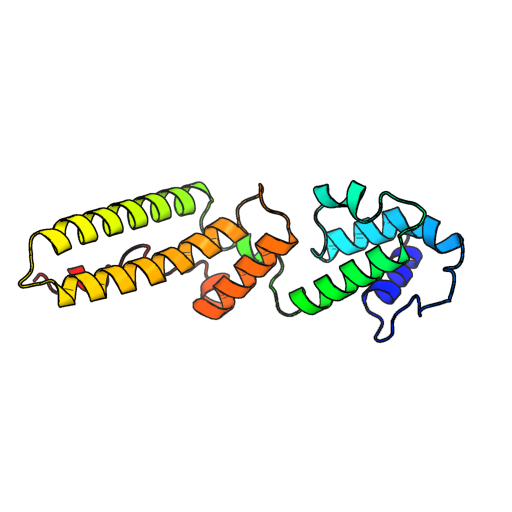1.00 98.12 104 PHE A N 1
ATOM 828 C CA . PHE A 1 104 ? -13.782 5.838 20.849 1.00 98.12 104 PHE A CA 1
ATOM 829 C C . PHE A 1 104 ? -12.632 5.215 21.650 1.00 98.12 104 PHE A C 1
ATOM 831 O O . PHE A 1 104 ? -12.777 4.952 22.843 1.00 98.12 104 PHE A O 1
ATOM 838 N N . ARG A 1 105 ? -11.456 5.064 21.032 1.00 97.88 105 ARG A N 1
ATOM 839 C CA . ARG A 1 105 ? -10.245 4.548 21.677 1.00 97.88 105 ARG A CA 1
ATOM 840 C C . ARG A 1 105 ? -9.788 5.412 22.856 1.00 97.88 105 ARG A C 1
ATOM 842 O O . ARG A 1 105 ? -9.426 4.855 23.891 1.00 97.88 105 ARG A O 1
ATOM 849 N N . GLN A 1 106 ? -9.849 6.738 22.724 1.00 97.44 106 GLN A N 1
ATOM 850 C CA . GLN A 1 106 ? -9.550 7.688 23.807 1.00 97.44 106 GLN A CA 1
ATOM 851 C C . GLN A 1 106 ? -10.553 7.579 24.964 1.00 97.44 106 GLN A C 1
ATOM 853 O O . GLN A 1 106 ? -10.174 7.626 26.134 1.00 97.44 106 GLN A O 1
ATOM 858 N N . GLU A 1 107 ? -11.839 7.392 24.663 1.00 96.12 107 GLU A N 1
ATOM 859 C CA . GLU A 1 107 ? -12.855 7.194 25.700 1.00 96.12 107 GLU A CA 1
ATOM 860 C C . GLU A 1 107 ? 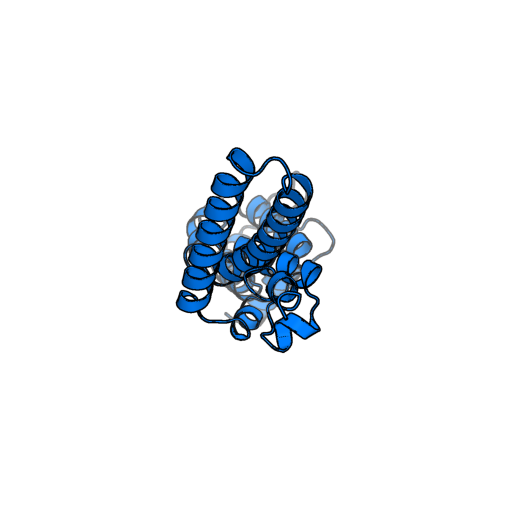-12.647 5.872 26.459 1.00 96.12 107 GLU A C 1
ATOM 862 O O . GLU A 1 107 ? -12.810 5.838 27.681 1.00 96.12 107 GLU A O 1
ATOM 867 N N . LEU A 1 108 ? -12.224 4.799 25.780 1.00 95.06 108 LEU A N 1
ATOM 868 C CA . LEU A 1 108 ? -11.854 3.541 26.442 1.00 95.06 108 LEU A CA 1
ATOM 869 C C . LEU A 1 108 ? -10.658 3.717 27.385 1.00 95.06 108 LEU A C 1
ATOM 871 O O . LEU A 1 108 ? -10.706 3.216 28.507 1.00 95.06 108 LEU A O 1
ATOM 875 N N . GLU A 1 109 ? -9.624 4.460 26.977 1.00 95.38 109 GLU A N 1
ATOM 876 C CA . GLU A 1 109 ? -8.474 4.783 27.842 1.00 95.38 109 GLU A CA 1
ATOM 877 C C . GLU A 1 109 ? -8.908 5.541 29.087 1.00 95.38 109 GLU A C 1
ATOM 879 O O . GLU A 1 109 ? -8.545 5.178 30.208 1.00 95.38 109 GLU A O 1
ATOM 884 N N . ARG A 1 110 ? -9.738 6.571 28.901 1.00 94.31 110 ARG A N 1
ATOM 885 C CA . ARG A 1 110 ? -10.258 7.374 30.005 1.00 94.31 110 ARG A CA 1
ATOM 886 C C . ARG A 1 110 ? -11.029 6.510 31.003 1.00 94.31 110 ARG A C 1
ATOM 888 O O . ARG A 1 110 ? -10.875 6.695 32.208 1.00 94.31 110 ARG A O 1
ATOM 895 N N . ARG A 1 111 ? -11.839 5.561 30.520 1.00 92.62 111 ARG A N 1
ATOM 896 C CA . ARG A 1 111 ? -12.562 4.606 31.375 1.00 92.62 111 ARG A CA 1
ATOM 897 C C . ARG A 1 111 ? -11.627 3.620 32.057 1.00 92.62 111 ARG A C 1
ATOM 899 O O . ARG A 1 111 ? -11.814 3.363 33.240 1.00 92.62 111 ARG A O 1
ATOM 906 N N . HIS A 1 112 ? -10.616 3.115 31.356 1.00 91.56 112 HIS A N 1
ATOM 907 C CA . HIS A 1 112 ? -9.653 2.156 31.899 1.00 91.56 112 HIS A CA 1
ATOM 908 C C . HIS A 1 112 ? -8.904 2.711 33.120 1.00 91.56 112 HIS A C 1
ATOM 910 O O . HIS A 1 112 ? -8.651 1.980 34.073 1.00 91.56 112 HIS A O 1
ATOM 916 N N . CYS A 1 113 ? -8.626 4.018 33.135 1.00 88.94 113 CYS A N 1
ATOM 917 C CA . CYS A 1 113 ? -8.008 4.701 34.275 1.00 88.94 113 CYS A CA 1
ATOM 918 C C . CYS A 1 113 ? -8.901 4.789 35.527 1.00 88.94 113 CYS A C 1
ATOM 920 O O . CYS A 1 113 ? -8.386 5.043 36.614 1.00 88.94 113 CYS A O 1
ATOM 922 N N . VAL A 1 114 ? -10.222 4.634 35.388 1.00 91.38 114 VAL A N 1
ATOM 923 C CA . VAL A 1 114 ? -11.196 4.842 36.477 1.00 91.38 114 VAL A CA 1
ATOM 924 C C . VAL A 1 114 ? -11.860 3.531 36.905 1.00 91.38 114 VAL A C 1
ATOM 926 O O . VAL A 1 114 ? -12.058 3.306 38.097 1.00 91.38 114 VAL A O 1
ATOM 929 N N . ASP A 1 115 ? -12.186 2.653 35.957 1.00 85.88 115 ASP A N 1
ATOM 930 C CA . ASP A 1 115 ? -12.872 1.384 36.203 1.00 85.88 115 ASP A CA 1
ATOM 931 C C . ASP A 1 115 ? -11.886 0.207 36.209 1.00 85.88 115 ASP A C 1
ATOM 933 O O . ASP A 1 115 ? -11.722 -0.530 35.231 1.00 85.88 115 ASP A O 1
ATOM 937 N N . LEU A 1 116 ? -11.224 0.021 37.355 1.00 85.00 116 LEU A N 1
ATOM 938 C CA . LEU A 1 116 ? -10.294 -1.092 37.566 1.00 85.00 116 LEU A CA 1
ATOM 939 C C . LEU A 1 116 ? -10.995 -2.459 37.601 1.00 85.00 116 LEU A C 1
ATOM 941 O O . LEU A 1 116 ? -10.357 -3.474 37.318 1.00 85.00 116 LEU A O 1
ATOM 945 N N . ALA A 1 117 ? -12.294 -2.508 37.915 1.00 89.50 117 ALA A N 1
ATOM 946 C CA . ALA A 1 117 ? -13.046 -3.761 37.960 1.00 89.50 117 ALA A CA 1
ATOM 947 C C . ALA A 1 117 ? -13.222 -4.352 36.552 1.00 89.50 117 ALA A C 1
ATOM 949 O O . ALA A 1 117 ? -13.125 -5.568 36.367 1.00 89.50 117 ALA A O 1
ATOM 950 N N . GLN A 1 118 ? -13.403 -3.493 35.546 1.00 89.62 118 GLN A N 1
ATOM 951 C CA . GLN A 1 118 ? -13.542 -3.887 34.140 1.00 89.62 118 GLN A CA 1
ATOM 952 C C . GLN A 1 118 ? -12.249 -3.741 33.326 1.00 89.62 118 GLN A C 1
ATOM 954 O O . GLN A 1 118 ? -12.274 -3.869 32.100 1.00 89.62 118 GLN A O 1
ATOM 959 N N . ALA A 1 119 ? -11.105 -3.520 33.981 1.00 90.81 119 ALA A N 1
ATOM 960 C CA . ALA A 1 119 ? -9.830 -3.215 33.331 1.00 90.81 119 ALA A CA 1
ATOM 961 C C . ALA A 1 119 ? -9.462 -4.191 32.196 1.00 90.81 119 ALA A C 1
ATOM 963 O O . ALA A 1 119 ? -9.082 -3.760 31.110 1.00 90.81 119 ALA A O 1
ATOM 964 N N . HIS A 1 120 ? -9.624 -5.496 32.427 1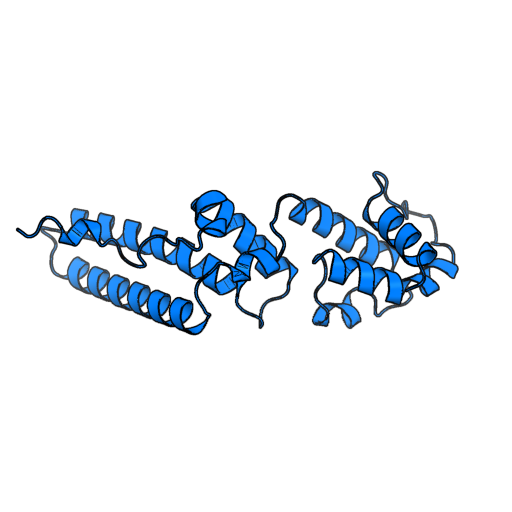.00 91.62 120 HIS A N 1
ATOM 965 C CA . HIS A 1 120 ? -9.316 -6.543 31.449 1.00 91.62 120 HIS A CA 1
ATOM 966 C C . HIS A 1 120 ? -10.251 -6.522 30.225 1.00 91.62 120 HIS A C 1
ATOM 968 O O . HIS A 1 120 ? -9.796 -6.713 29.099 1.00 91.62 120 HIS A O 1
ATOM 974 N N . ILE A 1 121 ? -11.547 -6.252 30.427 1.00 92.12 121 ILE A N 1
ATOM 975 C CA . ILE A 1 121 ? -12.526 -6.127 29.337 1.00 92.12 121 ILE A CA 1
ATOM 976 C C . ILE A 1 121 ? -12.176 -4.904 28.496 1.00 92.12 121 ILE A C 1
ATOM 978 O O . ILE A 1 121 ? -12.091 -5.001 27.276 1.00 92.12 121 ILE A O 1
ATOM 982 N N . LEU A 1 122 ? -11.915 -3.769 29.147 1.00 93.62 122 LEU A N 1
ATOM 983 C CA . LEU A 1 122 ? -11.546 -2.529 28.469 1.00 93.62 122 LEU A CA 1
ATOM 984 C C . LEU A 1 122 ? -10.270 -2.693 27.636 1.00 93.62 122 LEU A C 1
ATOM 986 O O . LEU A 1 122 ? -10.258 -2.273 26.483 1.00 93.62 122 LEU A O 1
ATOM 990 N N . GLN A 1 123 ? -9.248 -3.381 28.153 1.00 94.81 123 GLN A N 1
ATOM 991 C CA . GLN A 1 123 ? -8.040 -3.705 27.383 1.00 94.81 123 GLN A CA 1
ATOM 992 C C . GLN A 1 123 ? -8.341 -4.558 26.145 1.00 94.81 123 GLN A C 1
ATOM 994 O O . GLN A 1 123 ? -7.808 -4.283 25.070 1.00 94.81 123 GLN A O 1
ATOM 999 N N . ALA A 1 124 ? -9.218 -5.558 26.263 1.00 95.06 124 ALA A N 1
ATOM 1000 C CA . ALA A 1 124 ? -9.624 -6.370 25.118 1.00 95.06 124 ALA A CA 1
ATOM 1001 C C . ALA A 1 124 ? -10.356 -5.532 24.054 1.00 95.06 124 ALA A C 1
ATOM 1003 O O . ALA A 1 124 ? -10.044 -5.637 22.869 1.00 95.06 124 ALA A O 1
ATOM 1004 N N . VAL A 1 125 ? -11.277 -4.653 24.466 1.00 95.94 125 VAL A N 1
ATOM 1005 C CA . VAL A 1 125 ? -12.002 -3.756 23.548 1.00 95.94 125 VAL A CA 1
ATOM 1006 C C . VAL A 1 125 ? -11.054 -2.739 22.902 1.00 95.94 125 VAL A C 1
ATOM 1008 O O . VAL A 1 125 ? -11.188 -2.447 21.715 1.00 95.94 125 VAL A O 1
ATOM 1011 N N . MET A 1 126 ? -10.065 -2.228 23.639 1.00 96.81 126 MET A N 1
ATOM 1012 C CA . MET A 1 126 ? -9.018 -1.352 23.098 1.00 96.81 126 MET A CA 1
ATOM 1013 C C . MET A 1 126 ? -8.207 -2.066 22.014 1.00 96.81 126 MET A C 1
ATOM 1015 O O . MET A 1 126 ? -8.049 -1.522 20.927 1.00 96.81 126 MET A O 1
ATOM 1019 N N . HIS A 1 127 ? -7.774 -3.304 22.262 1.00 97.38 127 HIS A N 1
ATOM 1020 C CA . HIS A 1 127 ? -7.034 -4.096 21.278 1.00 97.38 127 HIS A CA 1
ATOM 1021 C C . HIS A 1 127 ? -7.869 -4.398 20.021 1.00 97.38 127 HIS A C 1
ATOM 1023 O O . HIS A 1 127 ? -7.378 -4.294 18.899 1.00 97.38 127 HIS A O 1
ATOM 1029 N N . GLU A 1 128 ? -9.153 -4.735 20.179 1.00 97.50 128 GLU A N 1
ATOM 1030 C CA . GLU A 1 128 ? -10.076 -4.880 19.044 1.00 97.50 128 GLU A CA 1
ATOM 1031 C C . GLU A 1 128 ? -10.222 -3.572 18.259 1.00 97.50 128 GLU A C 1
ATOM 1033 O O . GLU A 1 128 ? -10.183 -3.579 17.029 1.00 97.50 128 GLU A O 1
ATOM 1038 N N . THR A 1 129 ? -10.336 -2.445 18.962 1.00 97.94 129 THR A N 1
ATOM 1039 C CA . THR A 1 129 ? -10.430 -1.109 18.357 1.00 97.94 129 THR A CA 1
ATOM 1040 C C . THR A 1 129 ? -9.167 -0.759 17.572 1.00 97.94 129 THR A C 1
ATOM 1042 O O . THR A 1 129 ? -9.285 -0.243 16.461 1.00 97.94 129 THR A O 1
ATOM 1045 N N . ASP A 1 130 ? -7.983 -1.091 18.093 1.00 98.25 130 ASP A N 1
ATOM 1046 C CA . ASP A 1 130 ? -6.688 -0.860 17.438 1.00 98.25 130 ASP A CA 1
ATOM 1047 C C . ASP A 1 130 ? -6.537 -1.723 16.169 1.00 98.25 130 ASP A C 1
ATOM 1049 O O . ASP A 1 130 ? -6.063 -1.251 15.132 1.00 98.25 130 ASP A O 1
ATOM 1053 N N . ASN A 1 131 ? -7.018 -2.971 16.200 1.00 97.62 131 ASN A N 1
ATOM 1054 C CA . ASN A 1 131 ? -7.049 -3.833 15.015 1.00 97.62 131 ASN A CA 1
ATOM 1055 C C . ASN A 1 131 ? -7.969 -3.276 13.922 1.00 97.62 131 ASN A C 1
ATOM 1057 O O . ASN A 1 131 ? -7.598 -3.265 12.747 1.00 97.62 131 ASN A O 1
ATOM 1061 N N . LEU A 1 132 ? -9.152 -2.787 14.300 1.00 98.19 132 LEU A N 1
ATOM 1062 C CA . LEU A 1 132 ? -10.069 -2.143 13.361 1.00 98.19 132 LEU A CA 1
ATOM 1063 C C . LEU A 1 132 ? -9.484 -0.834 12.828 1.00 98.19 132 LEU A C 1
ATOM 1065 O O . LEU A 1 132 ? -9.548 -0.601 11.623 1.00 98.19 132 LEU A O 1
ATOM 1069 N N . HIS A 1 133 ? -8.840 -0.028 13.680 1.00 98.31 133 HIS A N 1
ATOM 1070 C CA . HIS A 1 133 ? -8.136 1.179 13.249 1.00 98.31 133 HIS A CA 1
ATOM 1071 C C . HIS A 1 133 ? -7.150 0.848 12.133 1.00 98.31 133 HIS A C 1
ATOM 1073 O O . HIS A 1 133 ? -7.189 1.480 11.087 1.00 98.31 133 HIS A O 1
ATOM 1079 N N . ARG A 1 134 ? -6.310 -0.180 12.315 1.00 98.31 134 ARG A N 1
ATOM 1080 C CA . ARG A 1 134 ? -5.321 -0.598 11.311 1.00 98.31 134 ARG A CA 1
ATOM 1081 C C 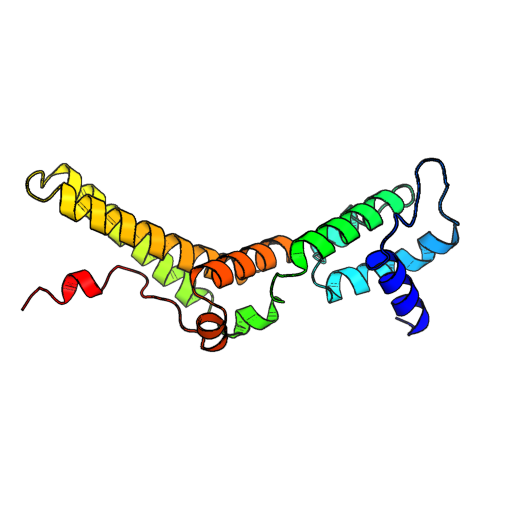. ARG A 1 134 ? -5.946 -0.902 9.947 1.00 98.31 134 ARG A C 1
ATOM 1083 O O . ARG A 1 134 ? -5.368 -0.535 8.930 1.00 98.31 134 ARG A O 1
ATOM 1090 N N . VAL A 1 135 ? -7.100 -1.567 9.911 1.00 98.12 135 VAL A N 1
ATOM 1091 C CA . VAL A 1 135 ? -7.803 -1.860 8.649 1.00 98.12 135 VAL A CA 1
ATOM 1092 C C . VAL A 1 135 ? -8.256 -0.567 7.970 1.00 98.12 135 VAL A C 1
ATOM 1094 O O . VAL A 1 135 ? -8.006 -0.369 6.782 1.00 98.12 135 VAL A O 1
ATOM 1097 N N . TRP A 1 136 ? -8.888 0.326 8.727 1.00 98.00 136 TRP A N 1
ATOM 1098 C CA . TRP A 1 136 ? -9.395 1.595 8.206 1.00 98.00 136 TRP A CA 1
ATOM 1099 C C . TRP A 1 136 ? -8.274 2.557 7.789 1.00 98.00 136 TRP A C 1
ATOM 1101 O O . TRP A 1 136 ? -8.422 3.274 6.803 1.00 98.00 136 TRP A O 1
ATOM 1111 N N . ASP A 1 137 ? -7.145 2.528 8.492 1.00 98.12 137 ASP A N 1
ATOM 1112 C CA . ASP A 1 137 ? -5.957 3.340 8.218 1.00 98.12 137 ASP A CA 1
ATOM 1113 C C . ASP A 1 137 ? -5.303 2.898 6.904 1.00 98.12 137 ASP A C 1
ATOM 1115 O O . ASP A 1 137 ? -5.048 3.717 6.032 1.00 98.12 137 ASP A O 1
ATOM 1119 N N . LEU A 1 138 ? -5.170 1.586 6.676 1.00 98.31 138 LEU A N 1
ATOM 1120 C CA . LEU A 1 138 ? -4.681 1.051 5.401 1.00 98.31 138 LEU A CA 1
ATOM 1121 C C . LEU A 1 138 ? -5.618 1.358 4.223 1.00 98.31 138 LEU A C 1
ATOM 1123 O O . LEU A 1 138 ? -5.146 1.651 3.122 1.00 98.31 138 LEU A O 1
ATOM 1127 N N . ALA A 1 139 ? -6.936 1.308 4.440 1.00 97.69 139 ALA A N 1
ATOM 1128 C CA . ALA A 1 139 ? -7.911 1.709 3.427 1.00 97.69 139 ALA A CA 1
ATOM 1129 C C . ALA A 1 139 ? -7.753 3.194 3.066 1.00 97.69 139 ALA A C 1
ATOM 1131 O O . ALA A 1 139 ? -7.631 3.527 1.884 1.00 97.69 139 ALA A O 1
ATOM 1132 N N . HIS A 1 140 ? -7.661 4.063 4.075 1.00 97.62 140 HIS A N 1
ATOM 1133 C CA . HIS A 1 140 ? -7.382 5.488 3.905 1.00 97.62 140 HIS A CA 1
ATOM 1134 C C . HIS A 1 140 ? -6.063 5.738 3.162 1.00 97.62 140 HIS A C 1
ATOM 1136 O O . HIS A 1 140 ? -6.042 6.468 2.171 1.00 97.62 140 HIS A O 1
ATOM 1142 N N . ASP A 1 141 ? -4.980 5.088 3.576 1.00 97.62 141 ASP A N 1
ATOM 1143 C CA . ASP A 1 141 ? -3.655 5.235 2.978 1.00 97.62 141 ASP A CA 1
ATOM 1144 C C . ASP A 1 141 ? -3.633 4.831 1.504 1.00 97.62 141 ASP A C 1
ATOM 1146 O O . ASP A 1 141 ? -2.996 5.501 0.692 1.00 97.62 141 ASP A O 1
ATOM 1150 N N . SER A 1 142 ? -4.372 3.785 1.126 1.00 97.00 142 SER A N 1
ATOM 1151 C CA . SER A 1 142 ? -4.491 3.378 -0.279 1.00 97.00 142 SER A CA 1
ATOM 1152 C C . SER A 1 142 ? -5.224 4.415 -1.147 1.00 97.00 142 SER A C 1
ATOM 1154 O O . SER A 1 142 ? -4.934 4.552 -2.339 1.00 97.00 142 SER A O 1
ATOM 1156 N N . MET A 1 143 ? -6.119 5.206 -0.548 1.00 95.50 143 MET A N 1
ATOM 1157 C CA . MET A 1 143 ? -6.919 6.243 -1.212 1.00 95.50 143 MET A CA 1
ATOM 1158 C C . MET A 1 143 ? -6.275 7.635 -1.175 1.00 95.50 143 MET A C 1
ATOM 1160 O O . MET A 1 143 ? -6.620 8.502 -1.978 1.00 95.50 143 MET A O 1
ATOM 1164 N N . CYS A 1 144 ? -5.325 7.867 -0.272 1.00 95.00 144 CYS A N 1
ATOM 1165 C CA . CYS A 1 144 ? -4.719 9.175 -0.052 1.00 95.00 144 CYS A CA 1
ATOM 1166 C C . CYS A 1 144 ? -3.812 9.594 -1.223 1.00 95.00 144 CYS A C 1
ATOM 1168 O O . CYS A 1 144 ? -2.685 9.117 -1.363 1.00 95.00 144 CYS A O 1
ATOM 1170 N N . SER A 1 145 ? -4.270 10.540 -2.050 1.00 92.62 145 SER A N 1
ATOM 1171 C CA . SER A 1 145 ? -3.528 11.041 -3.223 1.00 92.62 145 SER A CA 1
ATOM 1172 C C . SER A 1 145 ? -2.219 11.759 -2.873 1.00 92.62 145 SER A C 1
ATOM 1174 O O . SER A 1 145 ? -1.293 11.802 -3.685 1.00 92.62 145 SER A O 1
ATOM 1176 N N . SER A 1 146 ? -2.101 12.274 -1.647 1.00 94.75 146 SER A N 1
ATOM 1177 C CA . SER A 1 146 ? -0.861 12.866 -1.140 1.00 94.75 146 SER A CA 1
ATOM 1178 C C . SER A 1 146 ? 0.273 11.842 -1.036 1.00 94.75 146 SER A C 1
ATOM 1180 O O . SER A 1 146 ? 1.438 12.229 -1.127 1.00 94.75 146 SER A O 1
ATOM 1182 N N . TYR A 1 147 ? -0.025 10.545 -0.917 1.00 96.75 147 TYR A N 1
ATOM 1183 C CA . TYR A 1 147 ? 0.983 9.485 -0.888 1.00 96.75 147 TYR A CA 1
ATOM 1184 C C . TYR A 1 147 ? 1.385 9.016 -2.278 1.00 96.75 147 TYR A C 1
ATOM 1186 O O . TYR A 1 147 ? 0.588 9.044 -3.215 1.00 96.75 147 TYR A O 1
ATOM 1194 N N . TYR A 1 148 ? 2.639 8.579 -2.410 1.00 97.62 148 TYR A N 1
ATOM 1195 C CA . TYR A 1 148 ? 3.147 8.030 -3.663 1.00 97.62 148 TYR A CA 1
ATOM 1196 C C . TYR A 1 148 ? 2.449 6.722 -4.021 1.00 97.62 148 TYR A C 1
ATOM 1198 O O . TYR A 1 148 ? 2.169 5.903 -3.141 1.00 97.62 148 TYR A O 1
ATOM 1206 N N . ILE A 1 149 ? 2.231 6.504 -5.320 1.00 97.31 149 ILE A N 1
ATOM 1207 C CA . ILE A 1 149 ? 1.593 5.298 -5.872 1.00 97.31 149 ILE A CA 1
ATOM 1208 C C . ILE A 1 149 ? 2.157 4.005 -5.256 1.00 97.31 149 ILE A C 1
ATOM 1210 O O . ILE A 1 149 ? 1.397 3.133 -4.838 1.00 97.31 149 ILE A O 1
ATOM 1214 N N . VAL A 1 150 ? 3.483 3.911 -5.112 1.00 96.94 150 VAL A N 1
ATOM 1215 C CA . VAL A 1 150 ? 4.166 2.744 -4.528 1.00 96.94 150 VAL A CA 1
ATOM 1216 C C . VAL A 1 150 ? 3.701 2.463 -3.096 1.00 96.94 150 VAL A C 1
ATOM 1218 O O . VAL A 1 150 ? 3.385 1.320 -2.769 1.00 96.94 150 VAL A O 1
ATOM 1221 N N . TYR A 1 151 ? 3.618 3.493 -2.249 1.00 97.88 151 TYR A N 1
ATOM 1222 C CA . TYR A 1 151 ? 3.150 3.345 -0.867 1.00 97.88 151 TYR A CA 1
ATOM 1223 C C . TYR A 1 151 ? 1.670 2.960 -0.826 1.00 97.88 151 TYR A C 1
ATOM 1225 O O . TYR A 1 151 ? 1.288 2.027 -0.122 1.00 97.88 151 TYR A O 1
ATOM 1233 N N . ARG A 1 152 ? 0.842 3.613 -1.649 1.00 98.25 152 ARG A N 1
ATOM 1234 C CA . ARG A 1 152 ? -0.595 3.327 -1.737 1.00 98.25 152 ARG A CA 1
ATOM 1235 C C . ARG A 1 152 ? -0.866 1.869 -2.129 1.00 98.25 152 ARG A C 1
ATOM 1237 O O . ARG A 1 152 ? -1.713 1.219 -1.520 1.00 98.25 152 ARG A O 1
ATOM 1244 N N . ARG A 1 153 ? -0.101 1.311 -3.076 1.00 97.94 153 ARG A N 1
ATOM 1245 C CA . ARG A 1 153 ? -0.207 -0.109 -3.462 1.00 97.94 153 ARG A CA 1
ATOM 1246 C C . ARG A 1 153 ? 0.236 -1.061 -2.362 1.00 97.94 153 ARG A C 1
ATOM 1248 O O . ARG A 1 153 ? -0.368 -2.117 -2.186 1.00 97.94 153 ARG A O 1
ATOM 1255 N N . GLN A 1 154 ? 1.273 -0.705 -1.604 1.00 97.88 154 GLN A N 1
ATOM 1256 C CA . GLN A 1 154 ? 1.678 -1.488 -0.435 1.00 97.88 154 GLN A CA 1
ATOM 1257 C C . GLN A 1 154 ? 0.585 -1.480 0.637 1.00 97.88 154 GLN A C 1
ATOM 1259 O O . GLN A 1 154 ? 0.266 -2.542 1.170 1.00 97.88 154 GLN A O 1
ATOM 1264 N N . ALA A 1 155 ? -0.027 -0.324 0.909 1.00 98.00 155 ALA A N 1
ATOM 1265 C CA . ALA A 1 155 ? -1.156 -0.218 1.828 1.00 98.00 155 ALA A CA 1
ATOM 1266 C C . ALA A 1 155 ? -2.334 -1.090 1.368 1.00 98.00 155 ALA A C 1
ATOM 1268 O O . ALA A 1 155 ? -2.868 -1.865 2.159 1.00 98.00 155 ALA A O 1
ATOM 1269 N N . LEU A 1 156 ? -2.663 -1.058 0.074 1.00 97.38 156 LEU A N 1
ATOM 1270 C CA . LEU A 1 156 ? -3.726 -1.874 -0.513 1.00 97.38 156 LEU A CA 1
ATOM 1271 C C . LEU A 1 156 ? -3.440 -3.379 -0.436 1.00 97.38 156 LEU A C 1
ATOM 1273 O O . LEU A 1 156 ? -4.331 -4.169 -0.125 1.00 97.38 156 LEU A O 1
ATOM 1277 N N . ARG A 1 157 ? -2.188 -3.791 -0.664 1.00 97.81 157 ARG A N 1
ATOM 1278 C CA . ARG A 1 157 ? -1.757 -5.176 -0.436 1.00 97.81 157 ARG A CA 1
ATOM 1279 C C . ARG A 1 157 ? -1.947 -5.576 1.023 1.00 97.81 157 ARG A C 1
ATOM 1281 O O . ARG A 1 157 ? -2.549 -6.606 1.292 1.00 97.81 157 ARG A O 1
ATOM 1288 N N . ASN A 1 158 ? -1.461 -4.758 1.951 1.00 98.06 158 ASN A N 1
ATOM 1289 C CA . ASN A 1 158 ? -1.556 -5.044 3.379 1.00 98.06 158 ASN A CA 1
ATOM 1290 C C . ASN A 1 158 ? -3.019 -5.098 3.841 1.00 98.06 158 ASN A C 1
ATOM 1292 O O . ASN A 1 158 ? -3.364 -5.936 4.667 1.00 98.06 158 ASN A O 1
ATOM 1296 N N . LEU A 1 159 ? -3.884 -4.241 3.292 1.00 98.00 159 LEU A N 1
ATOM 1297 C CA . LEU A 1 159 ? -5.325 -4.301 3.514 1.00 98.00 159 LEU A CA 1
ATOM 1298 C C . LEU A 1 159 ? -5.885 -5.640 3.029 1.00 98.00 159 LEU A C 1
ATOM 1300 O O . LEU A 1 159 ? -6.552 -6.332 3.794 1.00 98.00 159 LEU A O 1
ATOM 1304 N N . ARG A 1 160 ? -5.565 -6.039 1.792 1.00 97.38 160 ARG A N 1
ATOM 1305 C CA . ARG A 1 160 ? -6.019 -7.312 1.210 1.00 97.38 160 ARG A CA 1
ATOM 1306 C C . ARG A 1 160 ? -5.590 -8.498 2.056 1.00 97.38 160 ARG A C 1
ATOM 1308 O O . ARG A 1 160 ? -6.388 -9.399 2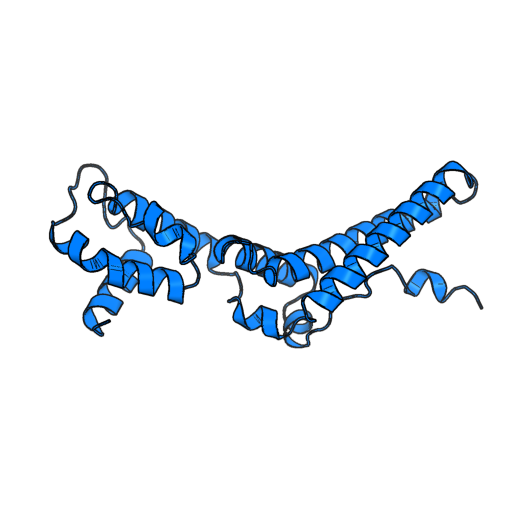.282 1.00 97.38 160 ARG A O 1
ATOM 1315 N N . ASP A 1 161 ? -4.354 -8.492 2.527 1.00 96.88 161 ASP A N 1
ATOM 1316 C CA . ASP A 1 161 ? -3.816 -9.582 3.332 1.00 96.88 161 ASP A CA 1
ATOM 1317 C C . ASP A 1 161 ? -4.501 -9.663 4.717 1.00 96.88 161 ASP A C 1
ATOM 1319 O O . ASP A 1 161 ? -4.524 -10.733 5.320 1.00 96.88 161 ASP A O 1
ATOM 1323 N N . LEU A 1 162 ? -5.108 -8.568 5.204 1.00 96.75 162 LEU A N 1
ATOM 1324 C CA . LEU A 1 162 ? -5.866 -8.532 6.464 1.00 96.75 162 LEU A CA 1
ATOM 1325 C C . LEU A 1 162 ? -7.339 -8.931 6.318 1.00 96.75 162 LEU A C 1
ATOM 1327 O O . LEU A 1 162 ? -7.847 -9.648 7.177 1.00 96.75 162 LEU A O 1
ATOM 1331 N N . ILE A 1 163 ? -8.041 -8.444 5.288 1.00 96.31 163 ILE A N 1
ATOM 1332 C CA . ILE A 1 163 ? -9.501 -8.644 5.148 1.00 96.31 163 ILE A CA 1
ATOM 1333 C C . ILE A 1 163 ? -9.895 -9.634 4.047 1.00 96.31 163 ILE A C 1
ATOM 1335 O O . ILE A 1 163 ? -11.052 -10.037 3.959 1.00 96.31 163 ILE A O 1
ATOM 1339 N N . GLY A 1 164 ? -8.938 -10.056 3.225 1.00 95.88 164 GLY A N 1
ATOM 1340 C CA . GLY A 1 164 ? -9.156 -10.929 2.081 1.00 95.88 164 GLY A CA 1
ATOM 1341 C C . GLY A 1 164 ? -9.559 -10.180 0.809 1.00 95.88 164 GLY A C 1
ATOM 1342 O O . GLY A 1 164 ? -10.127 -9.089 0.824 1.00 95.88 164 GLY A O 1
ATOM 1343 N N . GLU A 1 165 ? -9.274 -10.805 -0.332 1.00 94.12 165 GLU A N 1
ATOM 1344 C CA . GLU A 1 165 ? -9.547 -10.241 -1.659 1.00 94.12 165 GLU A CA 1
ATOM 1345 C C . GLU A 1 165 ? -11.043 -10.042 -1.933 1.00 94.12 165 GLU A C 1
ATOM 1347 O O . GLU A 1 165 ? -11.440 -9.006 -2.463 1.00 94.12 165 GLU A O 1
ATOM 1352 N N . GLN A 1 166 ? -11.881 -10.993 -1.512 1.00 94.75 166 GLN A N 1
ATOM 1353 C CA . GLN A 1 166 ? -13.333 -10.918 -1.701 1.00 94.75 166 GLN A CA 1
ATOM 1354 C C . GLN A 1 166 ? -13.951 -9.718 -0.974 1.00 94.75 166 GLN A C 1
ATOM 1356 O O . GLN A 1 166 ? -14.846 -9.071 -1.511 1.00 94.75 166 GLN A O 1
ATOM 1361 N N . ALA A 1 167 ? -13.456 -9.395 0.226 1.00 94.75 167 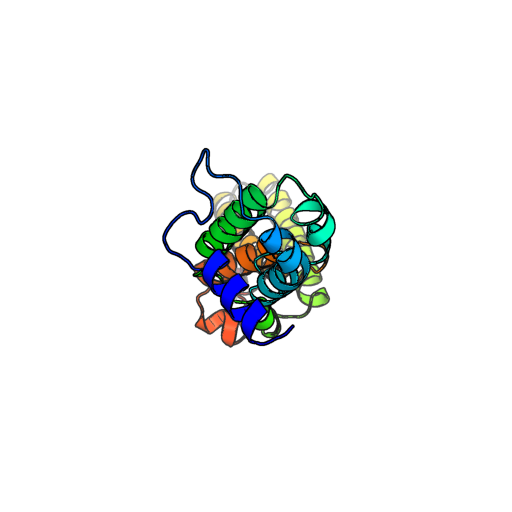ALA A N 1
ATOM 1362 C CA . ALA A 1 167 ? -13.942 -8.254 0.995 1.00 94.75 167 ALA A CA 1
ATOM 1363 C C . ALA A 1 167 ? -13.615 -6.928 0.294 1.00 94.75 167 ALA A C 1
ATOM 1365 O O . ALA A 1 167 ? -14.484 -6.066 0.189 1.00 94.75 167 ALA A O 1
ATOM 1366 N N . ILE A 1 168 ? -12.403 -6.796 -0.262 1.00 94.25 168 ILE A N 1
ATOM 1367 C CA . ILE A 1 168 ? -12.012 -5.614 -1.045 1.00 94.25 168 ILE A CA 1
ATOM 1368 C C . ILE A 1 168 ? -12.882 -5.455 -2.290 1.00 94.25 168 ILE A C 1
ATOM 1370 O O . ILE A 1 168 ? -13.419 -4.377 -2.512 1.00 94.25 168 ILE A O 1
ATOM 1374 N N . GLN A 1 169 ? -13.046 -6.514 -3.087 1.00 91.50 169 GLN A N 1
ATOM 1375 C CA . GLN A 1 169 ? -13.836 -6.454 -4.325 1.00 91.50 169 GLN A CA 1
ATOM 1376 C C . GLN A 1 169 ? -15.311 -6.124 -4.062 1.00 91.50 169 GLN A C 1
ATOM 1378 O O . GLN A 1 169 ? -15.965 -5.497 -4.891 1.00 91.50 169 GLN A O 1
ATOM 1383 N N . ALA A 1 170 ? -15.832 -6.529 -2.903 1.00 93.88 170 ALA A N 1
ATOM 1384 C CA . ALA A 1 170 ? -17.180 -6.194 -2.465 1.00 93.88 170 ALA A CA 1
ATOM 1385 C C . ALA A 1 170 ? -17.293 -4.797 -1.819 1.00 93.88 170 ALA A C 1
ATOM 1387 O O . ALA A 1 170 ? -18.398 -4.389 -1.466 1.00 93.88 170 ALA A O 1
ATOM 1388 N N . GLY A 1 171 ? -16.180 -4.080 -1.618 1.00 92.38 171 GLY A N 1
ATOM 1389 C CA . GLY A 1 171 ? -16.157 -2.804 -0.895 1.00 92.38 171 GLY A CA 1
ATOM 1390 C C . GLY A 1 171 ? -16.520 -2.929 0.589 1.00 92.38 171 GLY A C 1
ATOM 1391 O O . GLY A 1 171 ? -16.957 -1.964 1.217 1.00 92.38 171 GLY A O 1
ATOM 1392 N N . LEU A 1 172 ? -16.378 -4.126 1.162 1.00 93.00 172 LEU A N 1
ATOM 1393 C CA . LEU A 1 172 ? -16.803 -4.441 2.521 1.00 93.00 172 LEU A CA 1
ATOM 1394 C C . LEU A 1 172 ? -15.630 -4.309 3.491 1.00 93.00 172 LEU A C 1
ATOM 1396 O O . LEU A 1 172 ? -14.809 -5.214 3.635 1.00 93.00 172 LEU A O 1
ATOM 1400 N N . LEU A 1 173 ? -15.585 -3.183 4.202 1.00 95.81 173 LEU A N 1
ATOM 1401 C CA . LEU A 1 173 ? -14.727 -3.023 5.373 1.00 95.81 173 LEU A CA 1
ATOM 1402 C C . LEU A 1 173 ? -15.442 -3.531 6.634 1.00 95.81 173 LEU A C 1
ATOM 1404 O O . LEU A 1 173 ? -16.665 -3.393 6.749 1.00 95.81 173 LEU A O 1
ATOM 1408 N N . PRO A 1 174 ? -14.704 -4.082 7.615 1.00 96.12 174 PRO A N 1
ATOM 1409 C CA . PRO A 1 174 ? -15.278 -4.355 8.921 1.00 96.12 174 PRO A CA 1
ATOM 1410 C C . PRO A 1 174 ? -15.745 -3.045 9.580 1.00 96.12 174 PRO A C 1
ATOM 1412 O O . PRO A 1 174 ? -15.289 -1.959 9.208 1.00 96.12 174 PRO A O 1
ATOM 1415 N N . PRO A 1 175 ? -16.616 -3.121 10.598 1.00 96.19 175 PRO A N 1
ATOM 1416 C CA . PRO A 1 175 ? -17.002 -1.960 11.393 1.00 96.19 175 PRO A CA 1
ATOM 1417 C C . PRO A 1 175 ? -15.786 -1.161 11.883 1.00 96.19 175 PRO A C 1
ATOM 1419 O O . PRO A 1 175 ? -14.742 -1.730 12.179 1.00 96.19 175 PRO A O 1
ATOM 1422 N N . HIS A 1 176 ? -15.906 0.160 11.999 1.00 95.81 176 HIS A N 1
ATOM 1423 C CA . HIS A 1 176 ? -14.803 1.016 12.457 1.00 95.81 176 HIS A CA 1
ATOM 1424 C C . HIS A 1 176 ? -14.602 0.985 13.978 1.00 95.81 176 HIS A C 1
ATOM 1426 O O . HIS A 1 176 ? -13.638 1.546 14.476 1.00 95.81 176 HIS A O 1
ATOM 1432 N N . ILE A 1 177 ? -15.484 0.320 14.721 1.00 97.06 177 ILE A N 1
ATOM 1433 C CA . ILE A 1 177 ? -15.391 0.043 16.162 1.00 97.06 177 ILE A CA 1
ATOM 1434 C C . ILE A 1 177 ? -15.979 -1.353 16.437 1.00 97.06 177 ILE A C 1
ATOM 1436 O O . ILE A 1 177 ? -16.733 -1.851 15.595 1.00 97.06 177 ILE A O 1
ATOM 1440 N N . PRO A 1 178 ? -15.674 -2.010 17.572 1.00 96.25 178 PRO A N 1
ATOM 1441 C CA . PRO A 1 178 ? -16.119 -3.379 17.846 1.00 96.25 178 PRO A CA 1
ATOM 1442 C C . PRO A 1 178 ? -17.617 -3.447 18.192 1.00 96.25 178 PRO A C 1
ATOM 1444 O O . PRO A 1 178 ? -18.006 -3.651 19.342 1.00 96.25 178 PRO A O 1
ATOM 1447 N N . ILE A 1 179 ? -18.485 -3.271 17.189 1.00 93.62 179 ILE A N 1
ATOM 1448 C CA . ILE A 1 179 ? -19.933 -3.121 17.398 1.00 93.62 179 ILE A CA 1
ATOM 1449 C C . ILE A 1 179 ? -20.604 -4.358 18.018 1.00 93.62 179 ILE A C 1
ATOM 1451 O O . ILE A 1 179 ? -21.630 -4.249 18.684 1.00 93.62 179 ILE A O 1
ATOM 1455 N N . TRP A 1 180 ? -20.000 -5.536 17.852 1.00 92.19 180 TRP A N 1
ATOM 1456 C CA . TRP A 1 180 ? -20.454 -6.787 18.470 1.00 92.19 180 TRP A CA 1
ATOM 1457 C C . TRP A 1 180 ? -20.417 -6.741 20.002 1.00 92.19 180 TRP A C 1
ATOM 1459 O O . TRP A 1 180 ? -21.151 -7.477 20.652 1.00 92.19 180 TRP A O 1
ATOM 1469 N N . ARG A 1 181 ? -19.618 -5.847 20.600 1.00 87.38 181 ARG A N 1
ATOM 1470 C CA . ARG A 1 181 ? -19.571 -5.645 22.057 1.00 87.38 181 ARG A CA 1
ATOM 1471 C C . ARG A 1 181 ? -20.818 -4.946 22.610 1.00 87.38 181 ARG A C 1
ATOM 1473 O O . ARG A 1 181 ? -21.046 -5.014 23.814 1.00 87.38 181 ARG A O 1
ATOM 1480 N N . PHE A 1 182 ? -21.627 -4.308 21.759 1.00 81.44 182 PHE A N 1
ATOM 1481 C CA . PHE A 1 182 ? -22.875 -3.650 22.170 1.00 81.44 182 PHE A CA 1
ATOM 1482 C C . PHE A 1 182 ? -24.110 -4.549 22.027 1.00 81.44 182 PHE A C 1
ATOM 1484 O O . PHE A 1 182 ? -25.153 -4.209 22.566 1.00 81.44 182 PHE A O 1
ATOM 1491 N N . GLN A 1 183 ? -24.002 -5.695 21.345 1.00 66.44 183 GLN A N 1
ATOM 1492 C CA . GLN A 1 183 ? -25.120 -6.636 21.158 1.00 66.44 183 GLN A CA 1
ATOM 1493 C C . GLN A 1 183 ? -25.443 -7.454 22.418 1.00 66.44 183 GLN A C 1
ATOM 1495 O O . GLN A 1 183 ? -26.484 -8.088 22.492 1.00 66.44 183 GLN A O 1
ATOM 1500 N N . SER A 1 184 ? -24.556 -7.444 23.411 1.00 55.69 184 SER A N 1
ATOM 1501 C CA . SER A 1 184 ? -24.736 -8.106 24.708 1.00 55.69 184 SER A CA 1
ATOM 1502 C C . SER A 1 184 ? -25.420 -7.222 25.767 1.00 55.69 184 SER A C 1
ATOM 1504 O O . SER A 1 184 ? -25.364 -7.545 26.950 1.00 55.69 184 SER A O 1
ATOM 1506 N N . ILE A 1 185 ? -26.026 -6.102 25.359 1.00 49.34 185 ILE A N 1
ATOM 1507 C CA . ILE A 1 185 ? -26.836 -5.225 26.216 1.00 49.34 185 ILE A CA 1
ATOM 1508 C C . ILE A 1 185 ? -28.306 -5.384 25.797 1.00 49.34 185 ILE A C 1
ATOM 1510 O O . ILE A 1 185 ? -28.873 -4.479 25.195 1.00 49.34 185 ILE A O 1
ATOM 1514 N N . ASP A 1 186 ? -28.879 -6.550 26.087 1.00 37.25 186 ASP A N 1
ATOM 1515 C CA . ASP A 1 186 ? -30.327 -6.804 26.133 1.00 37.25 186 ASP A CA 1
ATOM 1516 C C . ASP A 1 186 ? -30.661 -7.442 27.490 1.00 37.25 186 ASP A C 1
ATOM 1518 O O . ASP A 1 186 ? -29.909 -8.357 27.911 1.00 37.25 186 ASP A O 1
#